Protein AF-A0A7V6VLG2-F1 (afdb_monomer_lite)

Sequence (251 aa):
PSPNGTSRPAPPDDATHPSPNATSRPTPPDDAAHPTPDGTARGGPARAPSSAITLDTDAFLRDRGEDVARLRFLLEATARRTARFACFGWHEWAMVYRQEEHRHPLPLRLGQEGTDAAVESADLRCTHYDAFRFYTPAARPRNERELTRETQPQFEQPGCLHANMDLLKAALLLGPACPGELLLDAFELARRIRTLDMAASPYDCSSLGLEPVRVESAAGRAEYVARQREFAEESAGIRRRLLAVTERVVA

Foldseek 3Di:
DDDDDDDDDDDDDDDDDDDPDDDDDDDDDDDDDDDDDDDDDDDDPDDDPDPDDDDPLVVVCVVCVVVLVVLLLLLVLQLVDDADQAQLLCLQLQLCAVNPDDPDPFAFPLHRVRSNVLLVPGQHADQAVVSLVNGDPVSQVSYPDRDDPVCSSVRRHLLDLVVLLCLLVLQVSCPPLRDPVLNVLSVVLNVVSVLLSVLAHSGDCVVVVHHHLPSSDPNSSVVSSVVSVVSSVSSSVSSVSSSVSSVVSVD

Structure (mmCIF, N/CA/C/O backbone):
data_AF-A0A7V6VLG2-F1
#
_entry.id   AF-A0A7V6VLG2-F1
#
loop_
_atom_site.group_PDB
_atom_site.id
_atom_site.type_symbol
_atom_site.label_atom_id
_atom_site.label_alt_id
_atom_site.label_comp_id
_atom_site.label_asym_id
_atom_site.label_entity_id
_atom_site.label_seq_id
_atom_site.pdbx_PDB_ins_code
_atom_site.Cartn_x
_atom_site.Cartn_y
_atom_site.Cartn_z
_atom_site.occupancy
_atom_site.B_iso_or_equiv
_atom_site.auth_seq_id
_atom_site.auth_comp_id
_atom_site.auth_asym_id
_atom_site.auth_atom_id
_atom_site.pdbx_PDB_model_num
ATOM 1 N N . PRO A 1 1 ? -5.878 52.112 33.228 1.00 36.00 1 PRO A N 1
ATOM 2 C CA . PRO A 1 1 ? -5.743 52.747 31.897 1.00 36.00 1 PRO A CA 1
ATOM 3 C C . PRO A 1 1 ? -5.218 51.732 30.870 1.00 36.00 1 PRO A C 1
ATOM 5 O O . PRO A 1 1 ? -4.073 51.304 30.966 1.00 36.00 1 PRO A O 1
ATOM 8 N N . SER A 1 2 ? -6.095 51.298 29.960 1.00 41.38 2 SER A N 1
ATOM 9 C CA . SER A 1 2 ? -5.796 50.514 28.745 1.00 41.38 2 SER A CA 1
ATOM 10 C C . SER A 1 2 ? -4.786 51.242 27.827 1.00 41.38 2 SER A C 1
ATOM 12 O O . SER A 1 2 ? -4.470 52.395 28.129 1.00 41.38 2 SER A O 1
ATOM 14 N N . PRO A 1 3 ? -4.384 50.717 26.647 1.00 47.94 3 PRO A N 1
ATOM 15 C CA . PRO A 1 3 ? -4.550 49.379 26.050 1.00 47.94 3 PRO A CA 1
ATOM 16 C C . PRO A 1 3 ? -3.208 48.825 25.496 1.00 47.94 3 PRO A C 1
ATOM 18 O O . PRO A 1 3 ? -2.196 49.511 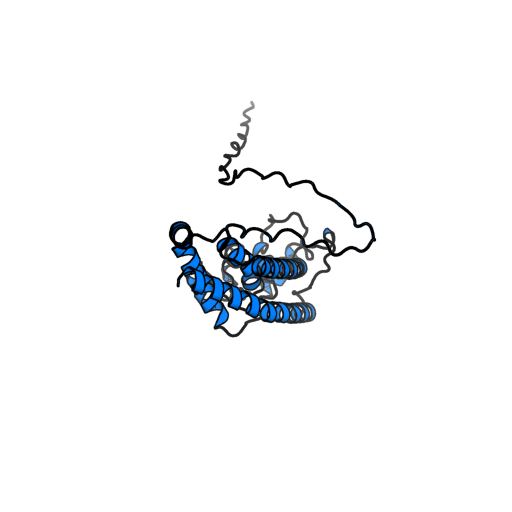25.522 1.00 47.94 3 PRO A O 1
ATOM 21 N N . ASN A 1 4 ? -3.183 47.607 24.945 1.00 36.00 4 ASN A N 1
ATOM 22 C CA . ASN A 1 4 ? -2.492 47.373 23.667 1.00 36.00 4 ASN A CA 1
ATOM 23 C C . ASN A 1 4 ? -2.838 45.998 23.096 1.00 36.00 4 ASN A C 1
ATOM 25 O O . ASN A 1 4 ? -2.433 44.959 23.613 1.00 36.00 4 ASN A O 1
ATOM 29 N N . GLY A 1 5 ? -3.600 46.032 22.004 1.00 37.41 5 GLY A N 1
ATOM 30 C CA . GLY A 1 5 ? -3.716 44.919 21.082 1.00 37.41 5 GLY A CA 1
ATOM 31 C C . GLY A 1 5 ? -2.411 44.736 20.316 1.00 37.41 5 GLY A C 1
ATOM 32 O O . GLY A 1 5 ? -1.705 45.696 20.014 1.00 37.41 5 GLY A O 1
ATOM 33 N N . THR A 1 6 ? -2.107 43.489 19.986 1.00 37.16 6 THR A N 1
ATOM 34 C CA . THR A 1 6 ? -1.116 43.159 18.967 1.00 37.16 6 THR A CA 1
ATOM 35 C C . THR A 1 6 ? -1.743 42.145 18.022 1.00 37.16 6 THR A C 1
ATOM 37 O O . THR A 1 6 ? -2.113 41.035 18.399 1.00 37.16 6 THR A O 1
ATOM 40 N N . SER A 1 7 ? -1.943 42.605 16.791 1.00 38.72 7 SER A N 1
ATOM 41 C CA . SER A 1 7 ? -2.387 41.830 15.641 1.00 38.72 7 SER A CA 1
ATOM 42 C C . SER A 1 7 ? -1.418 40.679 15.362 1.00 38.72 7 SER A C 1
ATOM 44 O O . SER A 1 7 ? -0.206 40.887 15.317 1.00 38.72 7 SER A O 1
ATOM 46 N N . ARG A 1 8 ? -1.944 39.469 15.131 1.00 39.00 8 ARG A N 1
ATOM 47 C CA . ARG A 1 8 ? -1.168 38.367 14.542 1.00 39.00 8 ARG A CA 1
ATOM 48 C C . ARG A 1 8 ? -0.889 38.683 13.065 1.00 39.00 8 ARG A C 1
ATOM 50 O O . ARG A 1 8 ? -1.826 39.075 12.369 1.00 39.00 8 ARG A O 1
ATOM 57 N N . PRO A 1 9 ? 0.346 38.501 12.574 1.00 36.09 9 PRO A N 1
ATOM 58 C CA . PRO A 1 9 ? 0.641 38.623 11.154 1.00 36.09 9 PRO A CA 1
ATOM 59 C C . PRO A 1 9 ? 0.088 37.416 10.381 1.00 36.09 9 PRO A C 1
ATOM 61 O O . PRO A 1 9 ? 0.065 36.293 10.890 1.00 36.09 9 PRO A O 1
ATOM 64 N N . ALA A 1 10 ? -0.374 37.679 9.158 1.00 41.41 10 ALA A N 1
ATOM 65 C CA . ALA A 1 10 ? -0.805 36.679 8.185 1.00 41.41 10 ALA A CA 1
ATOM 66 C C . ALA A 1 10 ? 0.365 35.762 7.761 1.00 41.41 10 ALA A C 1
ATOM 68 O O . ALA A 1 10 ? 1.517 36.206 7.786 1.00 41.41 10 ALA A O 1
ATOM 69 N N . PRO A 1 11 ? 0.100 34.497 7.379 1.00 38.53 11 PRO A N 1
ATOM 70 C CA . PRO A 1 11 ? 1.131 33.614 6.842 1.00 38.53 11 PRO A CA 1
ATOM 71 C C . PRO A 1 11 ? 1.578 34.081 5.442 1.00 38.53 11 PRO A C 1
ATOM 73 O O . PRO A 1 11 ? 0.760 34.638 4.708 1.00 38.53 11 PRO A O 1
ATOM 76 N N . PRO A 1 12 ? 2.856 33.885 5.071 1.00 35.22 12 PRO A N 1
ATOM 77 C CA . PRO A 1 12 ? 3.368 34.293 3.769 1.00 35.22 12 PRO A CA 1
ATOM 78 C C . PRO A 1 12 ? 2.887 33.374 2.639 1.00 35.22 12 PRO A C 1
ATOM 80 O O . PRO A 1 12 ? 2.647 32.183 2.843 1.00 35.22 12 PRO A O 1
ATOM 83 N N . ASP A 1 13 ? 2.783 33.990 1.464 1.00 33.41 13 ASP A N 1
ATOM 84 C CA . ASP A 1 13 ? 2.284 33.456 0.201 1.00 33.41 13 ASP A CA 1
ATOM 85 C C . ASP A 1 13 ? 3.013 32.206 -0.316 1.00 33.41 13 ASP A C 1
ATOM 87 O O . ASP A 1 13 ? 4.226 32.031 -0.169 1.00 33.41 13 ASP A O 1
ATOM 91 N N . ASP A 1 14 ? 2.212 31.382 -0.993 1.00 33.75 14 ASP A N 1
ATOM 92 C CA . ASP A 1 14 ? 2.556 30.221 -1.810 1.00 33.75 14 ASP A CA 1
ATOM 93 C C . ASP A 1 14 ? 3.746 30.491 -2.749 1.00 33.75 14 ASP A C 1
ATOM 95 O O . ASP A 1 14 ? 3.652 31.236 -3.729 1.00 33.75 14 ASP A O 1
ATOM 99 N N . ALA A 1 15 ? 4.866 29.812 -2.499 1.00 32.22 15 ALA A N 1
ATOM 100 C CA . ALA A 1 15 ? 5.957 29.702 -3.457 1.00 32.22 15 ALA A CA 1
ATOM 101 C C . ALA A 1 15 ? 5.711 28.488 -4.363 1.00 32.22 15 ALA A C 1
ATOM 103 O O . ALA A 1 15 ? 6.034 27.344 -4.045 1.00 32.22 15 ALA A O 1
ATOM 104 N N . THR A 1 16 ? 5.132 28.772 -5.524 1.00 33.62 16 THR A N 1
ATOM 105 C CA . THR A 1 16 ? 4.988 27.884 -6.678 1.00 33.62 16 THR A CA 1
ATOM 106 C C . THR A 1 16 ? 6.317 27.228 -7.076 1.00 33.62 16 THR A C 1
ATOM 108 O O . THR A 1 16 ? 7.242 27.908 -7.522 1.00 33.62 16 THR A O 1
ATOM 111 N N . HIS A 1 17 ? 6.397 25.898 -7.000 1.00 30.88 17 HIS A N 1
ATOM 112 C CA . HIS A 1 17 ? 7.422 25.125 -7.705 1.00 30.88 17 HIS A CA 1
ATOM 113 C C . HIS A 1 17 ? 7.023 24.950 -9.186 1.00 30.88 17 HIS A C 1
ATOM 115 O O . HIS A 1 17 ? 5.896 24.532 -9.464 1.00 30.88 17 HIS A O 1
ATOM 121 N N . PRO A 1 18 ? 7.909 25.244 -10.156 1.00 30.28 18 PRO A N 1
ATOM 122 C CA . PRO A 1 18 ? 7.596 25.114 -11.575 1.00 30.28 18 PRO A CA 1
ATOM 123 C C . PRO A 1 18 ? 7.557 23.639 -12.005 1.00 30.28 18 PRO A C 1
ATOM 125 O O . PRO A 1 18 ? 8.512 22.890 -11.809 1.00 30.28 18 PRO A O 1
ATOM 128 N N . SER A 1 19 ? 6.447 23.232 -12.626 1.00 30.70 19 SER A N 1
ATOM 129 C CA . SER A 1 19 ? 6.309 21.938 -13.307 1.00 30.70 19 SER A CA 1
ATOM 130 C C . SER A 1 19 ? 7.175 21.892 -14.574 1.00 30.70 19 SER A C 1
ATOM 132 O O . SER A 1 19 ? 6.986 22.741 -15.448 1.00 30.70 19 SER A O 1
ATOM 134 N N . PRO A 1 20 ? 8.057 20.893 -14.762 1.00 31.83 20 PRO A N 1
ATOM 135 C CA . PRO A 1 20 ? 8.736 20.675 -16.028 1.00 31.83 20 PRO A CA 1
ATOM 136 C C . PRO A 1 20 ? 7.892 19.718 -16.873 1.00 31.83 20 PRO A C 1
ATOM 138 O O . PRO A 1 20 ? 8.164 18.525 -16.941 1.00 31.83 20 PRO A O 1
ATOM 141 N N . ASN A 1 21 ? 6.810 20.216 -17.473 1.00 31.42 21 ASN A N 1
ATOM 142 C CA . ASN A 1 21 ? 6.147 19.490 -18.557 1.00 31.42 21 ASN A CA 1
ATOM 143 C C . ASN A 1 21 ? 5.292 20.434 -19.408 1.00 31.42 21 ASN A C 1
ATOM 145 O O . ASN A 1 21 ? 4.068 20.468 -19.318 1.00 31.42 21 ASN A O 1
ATOM 149 N N . ALA A 1 22 ? 5.962 21.222 -20.244 1.00 32.44 22 ALA A N 1
ATOM 150 C CA . ALA A 1 22 ? 5.335 21.878 -21.381 1.00 32.44 22 ALA A CA 1
ATOM 151 C C . ALA A 1 22 ? 5.880 21.217 -22.648 1.00 32.44 22 ALA A C 1
ATOM 153 O O . ALA A 1 22 ? 6.910 21.620 -23.183 1.00 32.44 22 ALA A O 1
ATOM 154 N N . THR A 1 23 ? 5.204 20.166 -23.104 1.00 33.97 23 THR A N 1
ATOM 155 C CA . THR A 1 23 ? 5.357 19.659 -24.468 1.00 33.97 23 THR A CA 1
ATOM 156 C C . THR A 1 23 ? 4.055 19.902 -25.220 1.00 33.97 23 THR A C 1
ATOM 158 O O . THR A 1 23 ? 2.950 19.670 -24.730 1.00 33.97 23 THR A O 1
ATOM 161 N N . SER A 1 24 ? 4.210 20.496 -26.394 1.00 34.22 24 SER A N 1
ATOM 162 C CA . SER A 1 24 ? 3.174 20.974 -27.299 1.00 34.22 24 SER A CA 1
ATOM 163 C C . SER A 1 24 ? 2.212 19.849 -27.698 1.00 34.22 24 SER A C 1
ATOM 165 O O . SER A 1 24 ? 2.653 18.785 -28.127 1.00 34.22 24 SER A O 1
ATOM 167 N N . ARG A 1 25 ? 0.895 20.086 -27.613 1.00 31.98 25 ARG A N 1
ATOM 168 C CA . ARG A 1 25 ? -0.123 19.177 -28.173 1.00 31.98 25 ARG A CA 1
ATOM 169 C C . ARG A 1 25 ? 0.012 19.125 -29.701 1.00 31.98 25 ARG A C 1
ATOM 171 O O . ARG A 1 25 ? -0.045 20.189 -30.319 1.00 31.98 25 ARG A O 1
ATOM 178 N N . PRO A 1 26 ? 0.079 17.942 -30.334 1.00 34.50 26 PRO A N 1
ATOM 179 C CA . PRO A 1 26 ? -0.269 17.814 -31.740 1.00 34.50 26 PRO A CA 1
ATOM 180 C C . PRO A 1 26 ? -1.795 17.881 -31.882 1.00 34.50 26 PRO A C 1
ATOM 182 O O . PRO A 1 26 ? -2.535 17.256 -31.118 1.00 34.50 26 PRO A O 1
ATOM 185 N N . THR A 1 27 ? -2.268 18.651 -32.854 1.00 35.78 27 THR A N 1
ATOM 186 C CA . THR A 1 27 ? -3.650 18.624 -33.343 1.00 35.78 27 THR A CA 1
ATOM 187 C C . THR A 1 27 ? -3.976 17.235 -33.908 1.00 35.78 27 THR A C 1
ATOM 189 O O . THR A 1 27 ? -3.134 16.664 -34.605 1.00 35.78 27 THR A O 1
ATOM 192 N N . PRO A 1 28 ? -5.165 16.664 -33.640 1.00 35.47 28 PRO A N 1
ATOM 193 C CA . PRO A 1 28 ? -5.570 15.432 -34.301 1.00 35.47 28 PRO A CA 1
ATOM 194 C C . PRO A 1 28 ? -5.910 15.732 -35.771 1.00 35.47 28 PRO A C 1
ATOM 196 O O . PRO A 1 28 ? -6.427 16.816 -36.056 1.00 35.47 28 PRO A O 1
ATOM 199 N N . PRO A 1 29 ? -5.643 14.811 -36.711 1.00 36.00 29 PRO A N 1
ATOM 200 C CA . PRO A 1 29 ? -6.250 14.897 -38.026 1.00 36.00 29 PRO A CA 1
ATOM 201 C C . PRO A 1 29 ? -7.745 14.578 -37.894 1.00 36.00 29 PRO A C 1
ATOM 203 O O . PRO A 1 29 ? -8.123 13.551 -37.326 1.00 36.00 29 PRO A O 1
ATOM 206 N N . ASP A 1 30 ? -8.579 15.486 -38.395 1.00 39.00 30 ASP A N 1
ATOM 207 C CA . ASP A 1 30 ? -9.960 15.182 -38.757 1.00 39.00 30 ASP A CA 1
ATOM 208 C C . ASP A 1 30 ? -9.933 14.122 -39.856 1.00 39.00 30 ASP A C 1
ATOM 210 O O . ASP A 1 30 ? -9.265 14.330 -40.861 1.00 39.00 30 ASP A O 1
ATOM 214 N N . ASP A 1 31 ? -10.642 13.013 -39.651 1.00 36.81 31 ASP A N 1
ATOM 215 C CA . ASP A 1 31 ? -11.283 12.243 -40.720 1.00 36.81 31 ASP A CA 1
ATOM 216 C C . ASP A 1 31 ? -12.261 11.244 -40.085 1.00 36.81 31 ASP A C 1
ATOM 218 O O . ASP A 1 31 ? -11.980 10.064 -39.864 1.00 36.81 31 ASP A O 1
ATOM 222 N N . ALA A 1 32 ? -13.452 11.746 -39.757 1.00 35.06 32 ALA A N 1
ATOM 223 C CA . ALA A 1 32 ? -14.618 10.906 -39.544 1.00 35.06 32 ALA A CA 1
ATOM 224 C C . ALA A 1 32 ? -15.241 10.578 -40.909 1.00 35.06 32 ALA A C 1
ATOM 226 O O . ALA A 1 32 ? -15.823 11.446 -41.556 1.00 35.06 32 ALA A O 1
ATOM 227 N N . ALA A 1 33 ? -15.174 9.313 -41.324 1.00 34.72 33 ALA A N 1
ATOM 228 C CA . ALA A 1 33 ? -16.008 8.791 -42.402 1.00 34.72 33 ALA A CA 1
ATOM 229 C C . ALA A 1 33 ? -16.669 7.480 -41.955 1.00 34.72 33 ALA A C 1
ATOM 231 O O . ALA A 1 33 ? -16.021 6.444 -41.807 1.00 34.72 33 ALA A O 1
ATOM 232 N N . HIS A 1 34 ? -17.981 7.545 -41.721 1.00 33.69 34 HIS A N 1
ATOM 233 C CA . HIS A 1 34 ? -18.844 6.370 -41.605 1.00 33.69 34 HIS A CA 1
ATOM 234 C C . HIS A 1 34 ? -19.044 5.703 -42.982 1.00 33.69 34 HIS A C 1
ATOM 236 O O . HIS A 1 34 ? -18.952 6.380 -44.007 1.00 33.69 34 HIS A O 1
ATOM 242 N N . PRO A 1 35 ? -19.310 4.385 -43.027 1.00 38.69 35 PRO A N 1
ATOM 243 C CA . PRO A 1 35 ? -19.198 3.598 -44.247 1.00 38.69 35 PRO A CA 1
ATOM 244 C C . PRO A 1 35 ? -20.443 3.724 -45.129 1.00 38.69 35 PRO A C 1
ATOM 246 O O . PRO A 1 35 ? -21.570 3.731 -44.633 1.00 38.69 35 PRO A O 1
ATOM 249 N N . THR A 1 36 ? -20.246 3.724 -46.446 1.00 35.41 36 THR A N 1
ATOM 250 C CA . THR A 1 36 ? -21.293 3.380 -47.414 1.00 35.41 36 THR A CA 1
ATOM 251 C C . THR A 1 36 ? -21.074 1.956 -47.930 1.00 35.41 36 THR A C 1
ATOM 253 O O . THR A 1 36 ? -19.925 1.530 -48.087 1.00 35.41 36 THR A O 1
ATOM 256 N N . PRO A 1 37 ? -22.148 1.190 -48.187 1.00 44.09 37 PRO A N 1
ATOM 257 C CA . PRO A 1 37 ? -22.033 -0.130 -48.769 1.00 44.09 37 PRO A CA 1
ATOM 258 C C . PRO A 1 37 ? -22.095 0.008 -50.290 1.00 44.09 37 PRO A C 1
ATOM 260 O O . PRO A 1 37 ? -23.159 0.280 -50.831 1.00 44.09 37 PRO A O 1
ATOM 263 N N . ASP A 1 38 ? -20.978 -0.189 -50.985 1.00 36.94 38 ASP A N 1
ATOM 264 C CA . ASP A 1 38 ? -21.044 -0.943 -52.235 1.00 36.94 38 ASP A CA 1
ATOM 265 C C . ASP A 1 38 ? -19.683 -1.503 -52.648 1.00 36.94 38 ASP A C 1
ATOM 267 O O . ASP A 1 38 ? -18.632 -0.876 -52.489 1.00 36.94 38 ASP A O 1
ATOM 271 N N . GLY A 1 39 ? -19.712 -2.737 -53.139 1.00 45.62 39 GLY A N 1
ATOM 272 C CA . GLY A 1 39 ? -18.529 -3.523 -53.440 1.00 45.62 39 GLY A CA 1
ATOM 273 C C . GLY A 1 39 ? -17.764 -2.998 -54.648 1.00 45.62 39 GLY A C 1
ATOM 274 O O . GLY A 1 39 ? -18.277 -2.988 -55.755 1.00 45.62 39 GLY A O 1
ATOM 275 N N . THR A 1 40 ? -16.486 -2.673 -54.457 1.00 38.56 40 THR A N 1
ATOM 276 C CA . THR A 1 40 ? -15.410 -2.983 -55.411 1.00 38.56 40 THR A CA 1
ATOM 277 C C . THR A 1 40 ? -14.082 -3.013 -54.656 1.00 38.56 40 THR A C 1
ATOM 279 O O . THR A 1 40 ? -13.695 -2.047 -54.001 1.00 38.56 40 THR A O 1
ATOM 282 N N . ALA A 1 41 ? -13.373 -4.143 -54.725 1.00 49.22 41 ALA A N 1
ATOM 283 C CA . ALA A 1 41 ? -12.033 -4.281 -54.168 1.00 49.22 41 ALA A CA 1
ATOM 284 C C . ALA A 1 41 ? -11.071 -3.359 -54.931 1.00 49.22 41 ALA A C 1
ATOM 286 O O . ALA A 1 41 ? -10.649 -3.661 -56.046 1.00 49.22 41 ALA A O 1
ATOM 287 N N . ARG A 1 42 ? -10.742 -2.214 -54.333 1.00 44.97 42 ARG A N 1
ATOM 288 C CA . ARG A 1 42 ? -9.722 -1.296 -54.833 1.00 44.97 42 ARG A CA 1
ATOM 289 C C . ARG A 1 42 ? -8.503 -1.460 -53.931 1.00 44.97 42 ARG A C 1
ATOM 291 O O . ARG A 1 42 ? -8.574 -1.165 -52.742 1.00 44.97 42 ARG A O 1
ATOM 298 N N . GLY A 1 43 ? -7.418 -2.008 -54.481 1.00 51.06 43 GLY A N 1
ATOM 299 C CA . GLY A 1 43 ? -6.150 -2.171 -53.771 1.00 51.06 43 GLY A CA 1
ATOM 300 C C . GLY A 1 43 ? -5.707 -0.834 -53.184 1.00 51.06 43 GLY A C 1
ATOM 301 O O . GLY A 1 43 ? -5.370 0.086 -53.927 1.00 51.06 43 GLY A O 1
ATOM 302 N N . GLY A 1 44 ? -5.779 -0.715 -51.857 1.00 44.38 44 GLY A N 1
ATOM 303 C CA . GLY A 1 44 ? -5.301 0.462 -51.143 1.00 44.38 44 GLY A CA 1
ATOM 304 C C . GLY A 1 44 ? -3.787 0.604 -51.327 1.00 44.38 44 GLY A C 1
ATOM 305 O O . GLY A 1 44 ? -3.097 -0.414 -51.442 1.00 44.38 44 GLY A O 1
ATOM 306 N N . PRO A 1 45 ? -3.253 1.836 -51.385 1.00 46.53 45 PRO A N 1
ATOM 307 C CA . PRO A 1 45 ? -1.820 2.045 -51.530 1.00 46.53 45 PRO A CA 1
ATOM 308 C C . PRO A 1 45 ? -1.084 1.331 -50.394 1.00 46.53 45 PRO A C 1
ATOM 310 O O . PRO A 1 45 ? -1.491 1.411 -49.233 1.00 46.53 45 PRO A O 1
ATOM 313 N N . ALA A 1 46 ? -0.008 0.619 -50.741 1.00 56.69 46 ALA A N 1
ATOM 314 C CA . ALA A 1 46 ? 0.887 0.014 -49.768 1.00 56.69 46 ALA A CA 1
ATOM 315 C C . ALA A 1 46 ? 1.291 1.089 -48.752 1.00 56.69 46 ALA A C 1
ATOM 317 O O . ALA A 1 46 ? 1.913 2.091 -49.107 1.00 56.69 46 ALA A O 1
ATOM 318 N N . ARG A 1 47 ? 0.866 0.903 -47.499 1.00 60.44 47 ARG A N 1
ATOM 319 C CA . ARG A 1 47 ? 1.188 1.790 -46.384 1.00 60.44 47 ARG A CA 1
ATOM 320 C C . ARG A 1 47 ? 2.709 1.911 -46.334 1.00 60.44 47 ARG A C 1
ATOM 322 O O . ARG A 1 47 ? 3.393 0.914 -46.111 1.00 60.44 47 ARG A O 1
ATOM 329 N N . ALA A 1 48 ? 3.223 3.110 -46.613 1.00 59.94 48 ALA A N 1
ATOM 330 C CA . ALA A 1 48 ? 4.647 3.398 -46.513 1.00 59.94 48 ALA A CA 1
ATOM 331 C C . ALA A 1 48 ? 5.157 2.931 -45.138 1.00 59.94 48 ALA A C 1
ATOM 333 O O . ALA A 1 48 ? 4.403 3.036 -44.160 1.00 59.94 48 ALA A O 1
ATOM 334 N N . PRO A 1 49 ? 6.390 2.401 -45.033 1.00 55.09 49 PRO A N 1
ATOM 335 C CA . PRO A 1 49 ? 6.945 2.030 -43.743 1.00 55.09 49 PRO A CA 1
ATOM 336 C C . PRO A 1 49 ? 6.968 3.289 -42.877 1.00 55.09 49 PRO A C 1
ATOM 338 O O . PRO A 1 49 ? 7.729 4.220 -43.134 1.00 55.09 49 PRO A O 1
ATOM 341 N N . SER A 1 50 ? 6.082 3.355 -41.884 1.00 63.88 50 SER A N 1
ATOM 342 C CA . SER A 1 50 ? 6.136 4.410 -40.882 1.00 63.88 50 SER A CA 1
ATOM 343 C C . SER A 1 50 ? 7.494 4.290 -40.209 1.00 63.88 50 SER A C 1
ATOM 345 O O . SER A 1 50 ? 7.813 3.211 -39.706 1.00 63.88 50 SER A O 1
ATOM 347 N N . SER A 1 51 ? 8.291 5.356 -40.209 1.00 74.50 51 SER A N 1
ATOM 348 C CA . SER A 1 51 ? 9.503 5.425 -39.397 1.00 74.50 51 SER A CA 1
ATOM 349 C C . SER A 1 51 ? 9.109 5.133 -37.951 1.00 74.50 51 SER A C 1
ATOM 351 O O . SER A 1 51 ? 8.441 5.950 -37.313 1.00 74.50 51 SER A O 1
ATOM 353 N N . ALA A 1 52 ? 9.420 3.932 -37.469 1.00 81.31 52 ALA A N 1
ATOM 354 C CA . ALA A 1 52 ? 9.060 3.531 -36.123 1.00 81.31 52 ALA A CA 1
ATOM 355 C C . ALA A 1 52 ? 9.840 4.406 -35.138 1.00 81.31 52 ALA A C 1
ATOM 357 O O . ALA A 1 52 ? 11.060 4.522 -35.237 1.00 81.31 52 ALA A O 1
ATOM 358 N N . ILE A 1 53 ? 9.128 5.038 -34.208 1.00 87.06 53 ILE A N 1
ATOM 359 C CA . ILE A 1 53 ? 9.749 5.737 -33.085 1.00 87.06 53 ILE A CA 1
ATOM 360 C C . ILE A 1 53 ? 10.130 4.669 -32.059 1.00 87.06 53 ILE A C 1
ATOM 362 O O . ILE A 1 53 ? 9.275 3.894 -31.629 1.00 87.06 53 ILE A O 1
ATOM 366 N N . THR A 1 54 ? 11.405 4.619 -31.682 1.00 90.69 54 THR A N 1
ATOM 367 C CA . THR A 1 54 ? 11.939 3.678 -30.689 1.00 90.69 54 THR A CA 1
ATOM 368 C C . THR A 1 54 ? 12.428 4.420 -29.451 1.00 90.69 54 THR A C 1
ATOM 370 O O . THR A 1 54 ? 12.819 5.583 -29.532 1.00 90.69 54 THR A O 1
ATOM 373 N N . LEU A 1 55 ? 12.427 3.743 -28.302 1.00 93.75 55 LEU A N 1
ATOM 374 C CA . LEU A 1 55 ? 13.034 4.262 -27.078 1.00 93.75 55 LEU A CA 1
ATOM 375 C C . LEU A 1 55 ? 14.559 4.359 -27.247 1.00 93.75 55 LEU A C 1
ATOM 377 O O . LEU A 1 55 ? 15.198 3.371 -27.603 1.00 93.75 55 LEU A O 1
ATOM 381 N N . ASP A 1 56 ? 15.134 5.525 -26.955 1.00 95.75 56 ASP A N 1
ATOM 382 C CA . ASP A 1 56 ? 16.576 5.672 -26.734 1.00 95.75 56 ASP A CA 1
ATOM 383 C C . ASP A 1 56 ? 16.902 5.169 -25.319 1.00 95.75 56 ASP A C 1
ATOM 385 O O . ASP A 1 56 ? 16.761 5.895 -24.328 1.00 95.75 56 ASP A O 1
ATOM 389 N N . THR A 1 57 ? 17.265 3.889 -25.222 1.00 95.75 57 THR A N 1
ATOM 390 C CA . THR A 1 57 ? 17.546 3.226 -23.942 1.00 95.75 57 THR A CA 1
ATOM 391 C C . THR A 1 57 ? 18.763 3.832 -23.238 1.00 95.75 57 THR A C 1
ATOM 393 O O . THR A 1 57 ? 18.738 3.976 -22.016 1.00 95.75 57 THR A O 1
ATOM 396 N N . ASP A 1 58 ? 19.785 4.275 -23.975 1.00 96.38 58 ASP A N 1
ATOM 397 C CA . ASP A 1 58 ? 20.981 4.881 -23.383 1.00 96.38 58 ASP A CA 1
ATOM 398 C C . ASP A 1 58 ? 20.652 6.230 -22.737 1.00 96.38 58 ASP A C 1
ATOM 400 O O . ASP A 1 58 ? 21.084 6.517 -21.617 1.00 96.38 58 ASP A O 1
ATOM 404 N N . ALA A 1 59 ? 19.873 7.075 -23.420 1.00 96.62 59 ALA A N 1
ATOM 405 C CA . ALA A 1 59 ? 19.391 8.326 -22.842 1.00 96.62 59 ALA A CA 1
ATOM 406 C C . ALA A 1 59 ? 18.478 8.082 -21.637 1.00 96.62 59 ALA A C 1
ATOM 408 O O . ALA A 1 59 ? 18.626 8.753 -20.616 1.00 96.62 59 ALA A O 1
ATOM 409 N N . PHE A 1 60 ? 17.587 7.095 -21.729 1.00 97.06 60 PHE A N 1
ATOM 410 C CA . PHE A 1 60 ? 16.699 6.716 -20.634 1.00 97.06 60 PHE A CA 1
ATOM 411 C C . PHE A 1 60 ? 17.469 6.243 -19.392 1.00 97.06 60 PHE A C 1
ATOM 413 O O . PHE A 1 60 ? 17.168 6.682 -18.284 1.00 97.06 60 PHE A O 1
ATOM 420 N N . LEU A 1 61 ? 18.485 5.388 -19.550 1.00 97.25 61 LEU A N 1
ATOM 421 C CA . LEU A 1 61 ? 19.294 4.901 -18.430 1.00 97.25 61 LEU A CA 1
ATOM 422 C C . LEU A 1 61 ? 20.207 5.980 -17.841 1.00 97.25 61 LEU A C 1
ATOM 424 O O . LEU A 1 61 ? 20.439 5.964 -16.633 1.00 97.25 61 LEU A O 1
ATOM 428 N N . ARG A 1 62 ? 20.693 6.936 -18.645 1.00 97.50 62 ARG A N 1
ATOM 429 C CA . ARG A 1 62 ? 21.409 8.109 -18.111 1.00 97.50 62 ARG A CA 1
ATOM 430 C C . ARG A 1 62 ? 20.522 8.962 -17.201 1.00 97.50 62 ARG A C 1
ATOM 432 O O . ARG A 1 62 ? 21.028 9.497 -16.223 1.00 97.50 62 ARG A O 1
ATOM 439 N N . ASP A 1 63 ? 19.231 9.076 -17.515 1.00 96.25 63 ASP A N 1
ATOM 440 C CA . ASP A 1 63 ? 18.253 9.828 -16.713 1.00 96.25 63 ASP A CA 1
ATOM 441 C C . ASP A 1 63 ? 17.758 9.029 -15.491 1.00 96.25 63 ASP A C 1
ATOM 443 O O . ASP A 1 63 ? 17.644 9.572 -14.396 1.00 96.25 63 ASP A O 1
ATOM 447 N N . ARG A 1 64 ? 17.473 7.727 -15.655 1.00 96.25 64 ARG A N 1
ATOM 448 C CA . ARG A 1 64 ? 16.686 6.931 -14.684 1.00 96.25 64 ARG A CA 1
ATOM 449 C C . ARG A 1 64 ? 17.339 5.641 -14.199 1.00 96.25 64 ARG A C 1
ATOM 451 O O . ARG A 1 64 ? 16.698 4.875 -13.481 1.00 96.25 64 ARG A O 1
ATOM 458 N N . GLY A 1 65 ? 18.579 5.352 -14.583 1.00 97.12 65 GLY A N 1
ATOM 459 C CA . GLY A 1 65 ? 19.216 4.053 -14.337 1.00 97.12 65 GLY A CA 1
ATOM 460 C C . GLY A 1 65 ? 19.230 3.635 -12.863 1.00 97.12 65 GLY A C 1
ATOM 461 O O . GLY A 1 65 ? 18.898 2.493 -12.542 1.00 97.12 65 GLY A O 1
ATOM 462 N N . GLU A 1 66 ? 19.529 4.564 -11.950 1.00 96.94 66 GLU A N 1
ATOM 463 C CA . GLU A 1 66 ? 19.512 4.291 -10.505 1.00 96.94 66 GLU A CA 1
ATOM 464 C C . GLU A 1 66 ? 18.105 3.963 -9.986 1.00 96.94 66 GLU 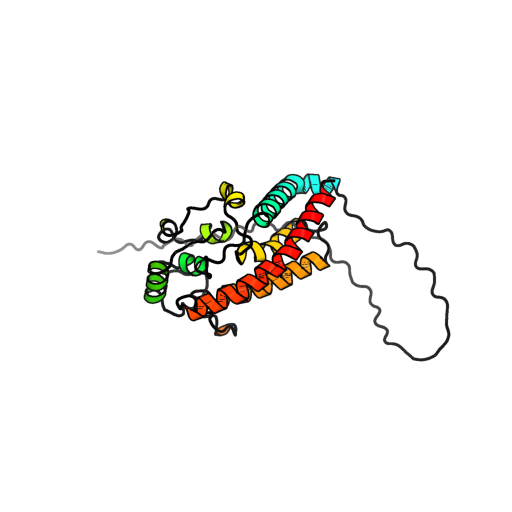A C 1
ATOM 466 O O . GLU A 1 66 ? 17.926 3.043 -9.185 1.00 96.94 66 GLU A O 1
ATOM 471 N N . ASP A 1 67 ? 17.085 4.676 -10.466 1.00 97.00 67 ASP A N 1
ATOM 472 C CA . ASP A 1 67 ? 15.686 4.430 -10.113 1.00 97.00 67 ASP A CA 1
ATOM 473 C C . ASP A 1 67 ? 15.208 3.068 -10.613 1.00 97.00 67 ASP A C 1
ATOM 475 O O . ASP A 1 67 ? 14.566 2.325 -9.867 1.00 97.00 67 ASP A O 1
ATOM 479 N N . VAL A 1 68 ? 15.571 2.707 -11.845 1.00 98.19 68 VAL A N 1
ATOM 480 C CA . VAL A 1 68 ? 15.273 1.3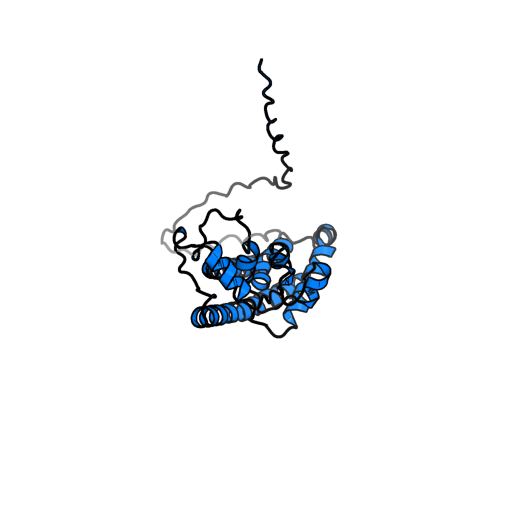95 -12.431 1.00 98.19 68 VAL A CA 1
ATOM 481 C C . VAL A 1 68 ? 15.943 0.281 -11.629 1.00 98.19 68 VAL A C 1
ATOM 483 O O . VAL A 1 68 ? 15.292 -0.718 -11.317 1.00 98.19 68 VAL A O 1
ATOM 486 N N . ALA A 1 69 ? 17.209 0.453 -11.236 1.00 97.38 69 ALA A N 1
ATOM 487 C CA . ALA A 1 69 ? 17.931 -0.526 -10.427 1.00 97.38 69 ALA A CA 1
ATOM 488 C C . ALA A 1 69 ? 17.286 -0.716 -9.042 1.00 97.38 69 ALA A C 1
ATOM 490 O O . ALA A 1 69 ? 17.063 -1.852 -8.608 1.00 97.38 69 ALA A O 1
ATOM 491 N N . ARG A 1 70 ? 16.919 0.384 -8.367 1.00 96.88 70 ARG A N 1
ATOM 492 C CA . ARG A 1 70 ? 16.211 0.341 -7.076 1.00 96.88 70 ARG A CA 1
ATOM 493 C C . ARG A 1 70 ? 14.840 -0.317 -7.199 1.00 96.88 70 ARG A C 1
ATOM 495 O O . ARG A 1 70 ? 14.492 -1.158 -6.368 1.00 96.88 70 ARG A O 1
ATOM 502 N N . LEU A 1 71 ? 14.082 0.030 -8.240 1.00 97.88 71 LEU A N 1
ATOM 503 C CA . LEU A 1 71 ? 12.777 -0.561 -8.512 1.00 97.88 71 LEU A CA 1
ATOM 504 C C . LEU A 1 71 ? 12.899 -2.068 -8.749 1.00 97.88 71 LEU A C 1
ATOM 506 O O . LEU A 1 71 ? 12.189 -2.838 -8.107 1.00 97.88 71 LEU A O 1
ATOM 510 N N . ARG A 1 72 ? 13.819 -2.495 -9.622 1.00 98.12 72 ARG A N 1
ATOM 511 C CA . ARG A 1 72 ? 14.077 -3.913 -9.896 1.00 98.12 72 ARG A CA 1
ATOM 512 C C . ARG A 1 72 ? 14.366 -4.676 -8.607 1.00 98.12 72 ARG A C 1
ATOM 514 O O . ARG A 1 72 ? 13.701 -5.671 -8.329 1.00 98.12 72 ARG A O 1
ATOM 521 N N . PHE A 1 73 ? 15.298 -4.179 -7.793 1.00 97.88 73 PHE A N 1
ATOM 522 C CA . PHE A 1 73 ? 15.655 -4.812 -6.525 1.00 97.88 73 PHE A CA 1
ATOM 523 C C . PHE A 1 73 ? 14.447 -4.970 -5.591 1.00 97.88 73 PHE A C 1
ATOM 525 O O . PHE A 1 73 ? 14.231 -6.050 -5.037 1.00 97.88 73 PHE A O 1
ATOM 532 N N . LEU A 1 74 ? 13.623 -3.926 -5.450 1.00 98.19 74 LEU A N 1
ATOM 533 C CA . LEU A 1 74 ? 12.424 -3.974 -4.616 1.00 98.19 74 LEU A CA 1
ATOM 534 C C . LEU A 1 74 ? 11.390 -4.975 -5.152 1.00 98.19 74 LEU A C 1
ATOM 536 O O . LEU A 1 74 ? 10.885 -5.801 -4.390 1.00 98.19 74 LEU A O 1
ATOM 540 N N . LEU A 1 75 ? 11.097 -4.946 -6.457 1.00 98.38 75 LEU A N 1
ATOM 541 C CA . LEU A 1 75 ? 10.138 -5.862 -7.078 1.00 98.38 75 LEU A CA 1
ATOM 542 C C . LEU A 1 75 ? 10.585 -7.324 -6.923 1.00 98.38 75 LEU A C 1
ATOM 544 O O . LEU A 1 75 ? 9.765 -8.176 -6.571 1.00 98.38 75 LEU A O 1
ATOM 548 N N . GLU A 1 76 ? 11.873 -7.617 -7.128 1.00 98.06 76 GLU A N 1
ATOM 549 C CA . GLU A 1 76 ? 12.436 -8.956 -6.936 1.00 98.06 76 GLU A CA 1
ATOM 550 C C . GLU A 1 76 ? 12.349 -9.398 -5.472 1.00 98.06 76 GLU A C 1
ATOM 552 O O . GLU A 1 76 ? 11.888 -10.506 -5.186 1.00 98.06 76 GLU A O 1
ATOM 557 N N . ALA A 1 77 ? 12.767 -8.542 -4.535 1.00 98.12 77 ALA A N 1
ATOM 558 C CA . ALA A 1 77 ? 12.747 -8.857 -3.111 1.00 98.12 77 ALA A CA 1
ATOM 559 C C . ALA A 1 77 ? 11.322 -9.163 -2.630 1.00 98.12 77 ALA A C 1
ATOM 561 O O . ALA A 1 77 ? 11.097 -10.170 -1.956 1.00 98.12 77 ALA A O 1
ATOM 562 N N . THR A 1 78 ? 10.343 -8.350 -3.031 1.00 98.25 78 THR A N 1
ATOM 563 C CA . THR A 1 78 ? 8.942 -8.559 -2.658 1.00 98.25 78 THR A CA 1
ATOM 564 C C . THR A 1 78 ? 8.350 -9.797 -3.344 1.00 98.25 78 THR A C 1
ATOM 566 O O . THR A 1 78 ? 7.542 -10.495 -2.735 1.00 98.25 78 THR A O 1
ATOM 569 N N . ALA A 1 79 ? 8.742 -10.119 -4.584 1.00 97.31 79 ALA A N 1
ATOM 570 C CA . ALA A 1 79 ? 8.248 -11.299 -5.308 1.00 97.31 79 ALA A CA 1
ATOM 571 C C . ALA A 1 79 ? 8.731 -12.644 -4.732 1.00 97.31 79 ALA A C 1
ATOM 573 O O . ALA A 1 79 ? 8.030 -13.642 -4.865 1.00 97.31 79 ALA A O 1
ATOM 574 N N . ARG A 1 80 ? 9.905 -12.691 -4.087 1.00 96.69 80 ARG A N 1
ATOM 575 C CA . ARG A 1 80 ? 10.483 -13.937 -3.536 1.00 96.69 80 ARG A CA 1
ATOM 576 C C . ARG A 1 80 ? 9.868 -14.376 -2.201 1.00 96.69 80 ARG A C 1
ATOM 578 O O . ARG A 1 80 ? 10.175 -15.461 -1.714 1.00 96.69 80 ARG A O 1
ATOM 585 N N . ARG A 1 81 ? 9.037 -13.542 -1.572 1.00 96.44 81 ARG A N 1
ATOM 586 C CA . ARG A 1 81 ? 8.459 -13.816 -0.248 1.00 96.44 81 ARG A CA 1
ATOM 587 C C . ARG A 1 81 ? 7.154 -14.594 -0.341 1.00 96.44 81 ARG A C 1
ATOM 589 O O . ARG A 1 81 ? 6.363 -14.412 -1.258 1.00 96.44 81 ARG A O 1
ATOM 596 N N . THR A 1 82 ? 6.875 -15.391 0.688 1.00 95.88 82 THR A N 1
ATOM 597 C CA . THR A 1 82 ? 5.516 -15.891 0.930 1.00 95.88 82 THR A CA 1
ATOM 598 C C . THR A 1 82 ? 4.625 -14.734 1.379 1.00 95.88 82 THR A C 1
ATOM 600 O O . THR A 1 82 ? 5.003 -13.969 2.266 1.00 95.88 82 THR A O 1
ATOM 603 N N . ALA A 1 83 ? 3.443 -14.595 0.780 1.00 96.88 83 ALA A N 1
ATOM 604 C CA . ALA A 1 83 ? 2.529 -13.506 1.102 1.00 96.88 83 ALA A CA 1
ATOM 605 C C . ALA A 1 83 ? 2.027 -13.566 2.556 1.00 96.88 83 ALA A C 1
ATOM 607 O O . ALA A 1 83 ? 1.593 -14.610 3.042 1.00 96.88 83 ALA A O 1
ATOM 608 N N . ARG A 1 84 ? 2.045 -12.410 3.234 1.00 96.56 84 ARG A N 1
ATOM 609 C CA . ARG A 1 84 ? 1.446 -12.201 4.562 1.00 96.56 84 ARG A CA 1
ATOM 610 C C . ARG A 1 84 ? 0.208 -11.307 4.448 1.00 96.56 84 ARG A C 1
ATOM 612 O O . ARG A 1 84 ? 0.271 -10.241 3.840 1.00 96.56 84 ARG A O 1
ATOM 619 N N . PHE A 1 85 ? -0.880 -11.716 5.099 1.00 97.25 85 PHE A N 1
ATOM 620 C CA . PHE A 1 85 ? -2.197 -11.061 5.066 1.00 97.25 85 PHE A CA 1
ATOM 621 C C . PHE A 1 85 ? -2.631 -10.652 6.482 1.00 97.25 85 PHE A C 1
ATOM 623 O O . PHE A 1 85 ? -3.566 -11.215 7.040 1.00 97.25 85 PHE A O 1
ATOM 630 N N . ALA A 1 86 ? -1.874 -9.745 7.109 1.00 95.19 86 ALA A N 1
ATOM 631 C CA . ALA A 1 86 ? -2.026 -9.430 8.538 1.00 95.19 86 ALA A CA 1
ATOM 632 C C . ALA A 1 86 ? -2.189 -7.933 8.858 1.00 95.19 86 ALA A C 1
ATOM 634 O O . ALA A 1 86 ? -2.320 -7.579 10.022 1.00 95.19 86 ALA A O 1
ATOM 635 N N . CYS A 1 87 ? -2.161 -7.049 7.851 1.00 96.50 87 CYS A N 1
ATOM 636 C CA . CYS A 1 87 ? -2.348 -5.610 8.072 1.00 96.50 87 CYS A CA 1
ATOM 637 C C . CYS A 1 87 ? -3.829 -5.239 8.237 1.00 96.50 87 CYS A C 1
ATOM 639 O O . CYS A 1 87 ? -4.136 -4.323 8.981 1.00 96.50 87 CYS A O 1
ATOM 641 N N . PHE A 1 88 ? -4.741 -5.929 7.538 1.00 97.06 88 PHE A N 1
ATOM 642 C CA . PHE A 1 88 ? -6.192 -5.669 7.564 1.00 97.06 88 PHE A CA 1
ATOM 643 C C . PHE A 1 88 ? -6.613 -4.208 7.310 1.00 97.06 88 PHE A C 1
ATOM 645 O O . PHE A 1 88 ? -7.671 -3.799 7.758 1.00 97.06 88 PHE A O 1
ATOM 652 N N . GLY A 1 89 ? -5.793 -3.394 6.641 1.00 96.38 89 GLY A N 1
ATOM 653 C CA . GLY A 1 89 ? -6.106 -1.974 6.439 1.00 96.38 89 GLY A CA 1
ATOM 654 C C . GLY A 1 89 ? -5.836 -1.086 7.659 1.00 96.38 89 GLY A C 1
ATOM 655 O O . GLY A 1 89 ? -6.036 0.122 7.579 1.00 96.38 89 GLY A O 1
ATOM 656 N N . TRP A 1 90 ? -5.316 -1.641 8.764 1.00 98.12 90 TRP A N 1
ATOM 657 C CA . TRP A 1 90 ? -5.044 -0.899 10.003 1.00 98.12 90 TRP A CA 1
ATOM 658 C C . TRP A 1 90 ? -4.066 0.267 9.834 1.00 98.12 90 TRP A C 1
ATOM 660 O O . TRP A 1 90 ? -3.974 1.112 10.722 1.00 98.12 90 TRP A O 1
ATOM 670 N N . HIS A 1 91 ? -3.344 0.347 8.712 1.00 97.56 91 HIS A N 1
ATOM 671 C CA . HIS A 1 91 ? -2.458 1.472 8.442 1.00 97.56 91 HIS A CA 1
ATOM 672 C C . HIS A 1 91 ? -3.194 2.812 8.439 1.00 97.56 91 HIS A C 1
ATOM 674 O O . HIS A 1 91 ? -2.650 3.755 8.992 1.00 97.56 91 HIS A O 1
ATOM 680 N N . GLU A 1 92 ? -4.419 2.901 7.917 1.00 97.38 92 GLU A N 1
ATOM 681 C CA . GLU A 1 92 ? -5.153 4.176 7.866 1.00 97.38 92 GLU A CA 1
ATOM 682 C C . GLU A 1 92 ? -5.703 4.559 9.247 1.00 97.38 92 GLU A C 1
ATOM 684 O O . GLU A 1 92 ? -5.671 5.716 9.652 1.00 97.38 92 GLU A O 1
ATOM 689 N N . TRP A 1 93 ? -6.102 3.560 10.035 1.00 98.50 93 TRP A N 1
ATOM 690 C CA . TRP A 1 93 ? -6.503 3.728 11.433 1.00 98.50 93 TRP A CA 1
ATOM 691 C C . TRP A 1 93 ? -5.346 4.252 12.290 1.00 98.50 93 TRP A C 1
ATOM 693 O O . TRP A 1 93 ? -5.508 5.161 13.098 1.00 98.50 93 TRP A O 1
ATOM 703 N N . ALA A 1 94 ? -4.141 3.732 12.058 1.00 98.38 94 ALA A N 1
ATOM 704 C CA . ALA A 1 94 ? -2.925 4.190 12.713 1.00 98.38 94 ALA A CA 1
ATOM 705 C C . ALA A 1 94 ? -2.492 5.612 12.298 1.00 98.38 94 ALA A C 1
ATOM 707 O O . ALA A 1 94 ? -1.716 6.235 13.024 1.00 98.38 94 ALA A O 1
ATOM 708 N N . MET A 1 95 ? -2.971 6.144 11.166 1.00 97.75 95 MET A N 1
ATOM 709 C CA . MET A 1 95 ? -2.721 7.535 10.750 1.00 97.75 95 MET A CA 1
ATOM 710 C C . MET A 1 95 ? -3.628 8.552 11.455 1.00 97.75 95 MET A C 1
ATOM 712 O O . MET A 1 95 ? -3.300 9.736 11.456 1.00 97.75 95 MET A O 1
ATOM 716 N N . VAL A 1 96 ? -4.730 8.109 12.072 1.00 97.94 96 VAL A N 1
ATOM 717 C CA . VAL A 1 96 ? -5.679 8.968 12.815 1.00 97.94 96 VAL A CA 1
ATOM 718 C C . VAL A 1 96 ? -5.717 8.678 14.320 1.00 97.94 96 VAL A C 1
ATOM 720 O O . VAL A 1 96 ? -6.446 9.324 15.070 1.00 97.94 96 VAL A O 1
ATOM 723 N N . TYR A 1 97 ? -4.923 7.708 14.775 1.00 98.38 97 TYR A N 1
ATOM 724 C CA . TYR A 1 97 ? -4.876 7.284 16.169 1.00 98.38 97 TYR A CA 1
ATOM 725 C C . TYR A 1 97 ? -4.400 8.403 17.104 1.00 98.38 97 TYR A C 1
ATOM 727 O O . TYR A 1 97 ? -3.251 8.853 16.998 1.00 98.38 97 TYR A O 1
ATOM 735 N N . ARG A 1 98 ? -5.261 8.794 18.052 1.00 97.19 98 ARG A N 1
ATOM 736 C CA . ARG A 1 98 ? -5.080 9.910 18.996 1.00 97.19 98 ARG A CA 1
ATOM 737 C C . ARG A 1 98 ? -4.711 11.222 18.304 1.00 97.19 98 ARG A C 1
ATOM 739 O O . ARG A 1 98 ? -3.817 11.940 18.755 1.00 97.19 98 ARG A O 1
ATOM 746 N N . GLN A 1 99 ? -5.365 11.508 17.183 1.00 94.50 99 GLN A N 1
ATOM 747 C CA . GLN A 1 99 ? -5.134 12.711 16.397 1.00 94.50 99 GLN A CA 1
ATOM 748 C C . GLN A 1 99 ? -6.464 13.386 16.073 1.00 94.50 99 GLN A C 1
ATOM 750 O O . GLN A 1 99 ? -7.302 12.800 15.401 1.00 94.50 99 GLN A O 1
ATOM 755 N N . GLU A 1 100 ? -6.643 14.619 16.545 1.00 86.06 100 GLU A N 1
ATOM 756 C CA . GLU A 1 100 ? -7.895 15.371 16.376 1.00 86.06 100 GLU A CA 1
ATOM 757 C C . GLU A 1 100 ? -8.051 15.944 14.960 1.00 86.06 100 GLU A C 1
ATOM 759 O O . GLU A 1 100 ? -9.151 15.970 14.417 1.00 86.06 100 GLU A O 1
ATOM 764 N N . GLU A 1 101 ? -6.949 16.374 14.339 1.00 89.94 101 GLU A N 1
ATOM 765 C CA . GLU A 1 101 ? -6.953 16.899 12.972 1.00 89.94 101 GLU A CA 1
ATOM 766 C C . GLU A 1 101 ? -6.674 15.789 11.955 1.00 89.94 101 GLU A C 1
ATOM 768 O O . GLU A 1 101 ? -5.646 15.105 11.995 1.00 89.94 101 GLU A O 1
ATOM 773 N N . HIS A 1 102 ? -7.588 15.604 11.005 1.00 91.88 102 HIS A N 1
ATOM 774 C CA . HIS A 1 102 ? -7.513 14.533 10.015 1.00 91.88 102 HIS A CA 1
ATOM 775 C C . HIS A 1 102 ? -7.123 15.062 8.638 1.00 91.88 102 HIS A C 1
ATOM 777 O O . HIS A 1 102 ? -7.486 16.165 8.239 1.00 91.88 102 HIS A O 1
ATOM 783 N N . ARG A 1 103 ? -6.400 14.239 7.870 1.00 87.38 103 ARG A N 1
ATOM 784 C CA . ARG A 1 103 ? -5.957 14.589 6.510 1.00 87.38 103 ARG A CA 1
ATOM 785 C C . ARG A 1 103 ? -7.115 14.624 5.505 1.00 87.38 103 ARG A C 1
ATOM 787 O O . ARG A 1 103 ? -7.013 15.276 4.468 1.00 87.38 103 ARG A O 1
ATOM 794 N N . HIS A 1 104 ? -8.193 13.904 5.801 1.00 90.62 104 HIS A N 1
ATOM 795 C CA . HIS A 1 104 ? -9.380 13.809 4.964 1.00 90.62 104 HIS A CA 1
ATOM 796 C C . HIS A 1 104 ? -10.575 14.476 5.653 1.00 90.62 104 HIS A C 1
ATOM 798 O O . HIS A 1 104 ? -10.724 14.329 6.863 1.00 90.62 104 HIS A O 1
ATOM 804 N N . PRO A 1 105 ? -11.449 15.164 4.896 1.00 93.19 105 PRO A N 1
ATOM 805 C CA . PRO A 1 105 ? -12.625 15.836 5.451 1.00 93.19 105 PRO A CA 1
ATOM 806 C C . PRO A 1 105 ? -13.778 14.874 5.790 1.00 93.19 105 PRO A C 1
ATOM 808 O O . PRO A 1 105 ? -14.817 15.314 6.274 1.00 93.19 105 PRO A O 1
ATOM 811 N N . LEU A 1 106 ? -13.636 13.579 5.485 1.00 96.06 106 LEU A N 1
ATOM 812 C CA . LEU A 1 106 ? -14.642 12.566 5.802 1.00 96.06 106 LEU A CA 1
ATOM 813 C C . LEU A 1 106 ? -14.678 12.314 7.318 1.00 96.06 106 LEU A C 1
ATOM 815 O O . LEU A 1 106 ? -13.620 12.291 7.948 1.00 96.06 106 LEU A O 1
ATOM 819 N N . PRO A 1 107 ? -15.860 12.088 7.917 1.00 96.75 107 PRO A N 1
ATOM 820 C CA . PRO A 1 107 ? -15.951 11.773 9.336 1.00 96.75 107 PRO A CA 1
ATOM 821 C C . PRO A 1 107 ? -15.441 10.354 9.619 1.00 96.75 107 PRO A C 1
ATOM 823 O O . PRO A 1 107 ? -15.470 9.482 8.750 1.00 96.75 107 PRO A O 1
ATOM 826 N N . LEU A 1 108 ? -15.008 10.095 10.854 1.00 97.88 108 LEU A N 1
ATOM 827 C CA . LEU A 1 108 ? -14.688 8.740 11.312 1.00 97.88 108 LEU A CA 1
ATOM 828 C C . LEU A 1 108 ? -15.978 7.966 11.620 1.00 97.88 108 LEU A C 1
ATOM 830 O O . LEU A 1 108 ? -16.822 8.453 12.372 1.00 97.88 108 LEU A O 1
ATOM 834 N N . ARG A 1 109 ? -16.107 6.731 11.122 1.00 97.50 109 ARG A N 1
ATOM 835 C CA . ARG A 1 109 ? -17.310 5.886 11.302 1.00 97.50 109 ARG A CA 1
ATOM 836 C C . ARG A 1 109 ? -17.623 5.573 12.762 1.00 97.50 109 ARG A C 1
ATOM 838 O O . ARG A 1 109 ? -18.784 5.390 13.109 1.00 97.50 109 ARG A O 1
ATOM 845 N N . LEU A 1 110 ? -16.585 5.452 13.590 1.00 97.94 110 LEU A N 1
ATOM 846 C CA . LEU A 1 110 ? -16.693 5.108 15.013 1.00 97.94 110 LEU A CA 1
ATOM 847 C C . LEU A 1 110 ? -16.445 6.316 15.933 1.00 97.94 110 LEU A C 1
ATOM 849 O O . LEU A 1 110 ? -16.314 6.148 17.145 1.00 97.94 110 LEU A O 1
ATOM 853 N N . GLY A 1 111 ? -16.331 7.525 15.370 1.00 97.62 111 GLY A N 1
ATOM 854 C CA . GLY A 1 111 ? -15.792 8.681 16.086 1.00 97.62 111 GLY A CA 1
ATOM 855 C C . GLY A 1 111 ? -14.328 8.488 16.504 1.00 97.62 111 GLY A C 1
ATOM 856 O O . GLY A 1 111 ? -13.710 7.460 16.213 1.00 97.62 111 GLY A O 1
ATOM 857 N N . GLN A 1 112 ? -13.756 9.484 17.186 1.00 97.56 112 GLN A N 1
ATOM 858 C CA . GLN A 1 112 ? -12.357 9.427 17.627 1.00 97.56 112 GLN A CA 1
ATOM 859 C C . GLN A 1 112 ? -12.140 8.329 18.678 1.00 97.56 112 GLN A C 1
ATOM 861 O O . GLN A 1 112 ? -11.290 7.465 18.491 1.00 97.56 112 GLN A O 1
ATOM 866 N N . GLU A 1 113 ? -12.954 8.307 19.737 1.00 98.06 113 GLU A N 1
ATOM 867 C CA . GLU A 1 113 ? -12.812 7.347 20.843 1.00 98.06 113 GLU A CA 1
ATOM 868 C C . GLU A 1 113 ? -12.930 5.889 20.375 1.00 98.06 113 GLU A C 1
ATOM 870 O O . GLU A 1 113 ? -12.117 5.045 20.750 1.00 98.06 113 GLU A O 1
ATOM 875 N N . GLY A 1 114 ? -13.905 5.586 19.511 1.00 98.31 114 GLY A N 1
ATOM 876 C CA . GLY A 1 114 ? -14.080 4.238 18.971 1.00 98.31 114 GLY A CA 1
ATOM 877 C C . GLY A 1 114 ? -12.952 3.822 18.024 1.00 98.31 114 GLY A C 1
ATOM 878 O O . GLY A 1 114 ? -12.535 2.664 18.031 1.00 98.31 114 GLY A O 1
ATOM 879 N N . THR A 1 115 ? -12.420 4.763 17.240 1.00 98.38 115 THR A N 1
ATOM 880 C CA . THR A 1 115 ? -11.259 4.528 16.366 1.00 98.38 115 THR A CA 1
ATOM 881 C C . THR A 1 115 ? -10.004 4.243 17.188 1.00 98.38 115 THR A C 1
ATOM 883 O O . THR A 1 115 ? -9.276 3.296 16.888 1.00 98.38 115 THR A O 1
ATOM 886 N N . ASP A 1 116 ? -9.786 5.001 18.263 1.00 98.56 116 ASP A N 1
ATOM 887 C CA . ASP A 1 116 ? -8.645 4.810 19.154 1.00 98.56 116 ASP A CA 1
ATOM 888 C C . ASP A 1 116 ? -8.715 3.466 19.883 1.00 98.56 116 ASP A C 1
ATOM 890 O O . ASP A 1 116 ? -7.737 2.715 19.872 1.00 98.56 116 ASP A O 1
ATOM 894 N N . ALA A 1 117 ? -9.886 3.104 20.416 1.00 98.50 117 ALA A N 1
ATOM 895 C CA . ALA A 1 117 ? -10.107 1.802 21.043 1.00 98.50 117 ALA A CA 1
ATOM 896 C C . ALA A 1 117 ? -9.879 0.635 20.062 1.00 98.50 117 ALA A C 1
ATOM 898 O O . ALA A 1 117 ? -9.289 -0.387 20.427 1.00 98.50 117 ALA A O 1
ATOM 899 N N . ALA A 1 118 ? -10.295 0.783 18.798 1.00 98.31 118 ALA A N 1
ATOM 900 C CA . ALA A 1 118 ? -10.056 -0.224 17.767 1.00 98.31 118 ALA A CA 1
ATOM 901 C C . ALA A 1 118 ? -8.551 -0.422 17.511 1.00 98.31 118 ALA A C 1
ATOM 903 O O . ALA A 1 118 ? -8.084 -1.563 17.518 1.00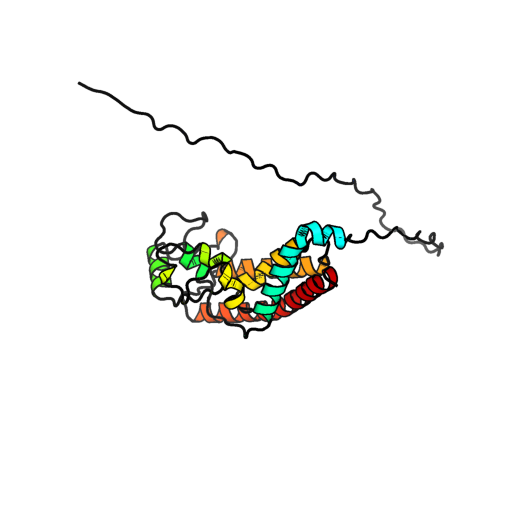 98.31 118 ALA A O 1
ATOM 904 N N . VAL A 1 119 ? -7.783 0.666 17.371 1.00 98.38 119 VAL A N 1
ATOM 905 C CA . VAL A 1 119 ? -6.318 0.612 17.200 1.00 98.38 119 VAL A CA 1
ATOM 906 C C . VAL A 1 119 ? -5.628 0.008 18.423 1.00 98.38 119 VAL A C 1
ATOM 908 O O . VAL A 1 119 ? -4.697 -0.778 18.268 1.00 98.38 119 VAL A O 1
ATOM 911 N N . GLU A 1 120 ? -6.079 0.329 19.636 1.00 98.19 120 GLU A N 1
ATOM 912 C CA . GLU A 1 120 ? -5.535 -0.233 20.878 1.00 98.19 120 GLU A CA 1
ATOM 913 C C . GLU A 1 120 ? -5.766 -1.744 21.004 1.00 98.19 120 GLU A C 1
ATOM 915 O O . GLU A 1 120 ? -4.935 -2.442 21.583 1.00 98.19 120 GLU A O 1
ATOM 920 N N . SER A 1 121 ? -6.862 -2.253 20.435 1.00 96.81 121 SER A N 1
ATOM 921 C CA . SER A 1 121 ? -7.181 -3.687 20.400 1.00 96.81 121 SER A CA 1
ATOM 922 C C . SER A 1 121 ? -6.514 -4.455 19.249 1.00 96.81 121 SER A C 1
ATOM 924 O O . SER A 1 121 ? -6.566 -5.688 19.216 1.00 96.81 121 SER A O 1
ATOM 926 N N . ALA A 1 122 ? -5.924 -3.746 18.282 1.00 95.88 122 ALA A N 1
ATOM 927 C CA . ALA A 1 122 ? -5.390 -4.325 17.059 1.00 95.88 122 ALA A CA 1
ATOM 928 C C . ALA A 1 122 ? -3.885 -4.615 17.153 1.00 95.88 122 ALA A C 1
ATOM 930 O O . ALA A 1 122 ? -3.089 -3.801 17.617 1.00 95.88 122 ALA A O 1
ATOM 931 N N . ASP A 1 123 ? -3.471 -5.743 16.576 1.00 95.75 123 ASP A N 1
ATOM 932 C CA . ASP A 1 123 ? -2.061 -6.011 16.302 1.00 95.75 123 ASP A CA 1
ATOM 933 C C . ASP A 1 123 ? -1.634 -5.274 15.023 1.00 95.75 123 ASP A C 1
ATOM 935 O O . ASP A 1 123 ? -1.836 -5.772 13.908 1.00 95.75 123 ASP A O 1
ATOM 939 N N . LEU A 1 124 ? -1.016 -4.100 15.154 1.00 98.12 124 LEU A N 1
ATOM 940 C CA . LEU A 1 124 ? -0.492 -3.371 13.998 1.00 98.12 124 LEU A CA 1
ATOM 941 C C . LEU A 1 124 ? 0.702 -4.128 13.395 1.00 98.12 124 LEU A C 1
ATOM 943 O O . LEU A 1 124 ? 1.754 -4.271 14.012 1.00 98.12 124 LEU A O 1
ATOM 947 N N . ARG A 1 125 ? 0.545 -4.641 12.170 1.00 97.50 125 ARG A N 1
ATOM 948 C CA . ARG A 1 125 ? 1.564 -5.444 11.461 1.00 97.50 125 ARG A CA 1
ATOM 949 C C . ARG A 1 125 ? 1.806 -4.937 10.040 1.00 97.50 125 ARG A C 1
ATOM 951 O O . ARG A 1 125 ? 1.956 -5.722 9.098 1.00 97.50 125 ARG A O 1
ATOM 958 N N . CYS A 1 126 ? 1.797 -3.619 9.859 1.00 97.69 126 CYS A N 1
ATOM 959 C CA . CYS A 1 126 ? 2.109 -3.018 8.571 1.00 97.69 126 CYS A CA 1
ATOM 960 C C . CYS A 1 126 ? 3.562 -3.319 8.192 1.00 97.69 126 CYS A C 1
ATOM 962 O O . CYS A 1 126 ? 4.465 -3.309 9.029 1.00 97.69 126 CYS A O 1
ATOM 964 N N . THR A 1 127 ? 3.769 -3.609 6.912 1.00 97.31 127 THR A N 1
ATOM 965 C CA . THR A 1 127 ? 5.073 -3.951 6.322 1.00 97.31 127 THR A CA 1
ATOM 966 C C . THR A 1 127 ? 5.472 -3.007 5.194 1.00 97.31 127 THR A C 1
ATOM 968 O O . THR A 1 127 ? 6.545 -3.151 4.616 1.00 97.31 127 THR A O 1
ATOM 971 N N . HIS A 1 128 ? 4.614 -2.039 4.874 1.00 98.00 128 HIS A N 1
ATOM 972 C CA . HIS A 1 128 ? 4.811 -1.117 3.773 1.00 98.00 128 HIS A CA 1
ATOM 973 C C . HIS A 1 128 ? 5.191 0.260 4.313 1.00 98.00 128 HIS A C 1
ATOM 975 O O . HIS A 1 128 ? 4.390 0.946 4.953 1.00 98.00 128 HIS A O 1
ATOM 981 N N . TYR A 1 129 ? 6.440 0.650 4.065 1.00 98.00 129 TYR A N 1
ATOM 982 C CA . TYR A 1 129 ? 7.026 1.861 4.634 1.00 98.00 129 TYR A CA 1
ATOM 983 C C . TYR A 1 129 ? 6.277 3.138 4.228 1.00 98.00 129 TYR A C 1
ATOM 985 O O . TYR A 1 129 ? 6.090 4.025 5.060 1.00 98.00 129 TYR A O 1
ATOM 993 N N . ASP A 1 130 ? 5.804 3.226 2.981 1.00 97.25 130 ASP A N 1
ATOM 994 C CA . ASP A 1 130 ? 5.129 4.431 2.489 1.00 97.25 130 ASP A CA 1
ATOM 995 C C . ASP A 1 130 ? 3.767 4.683 3.149 1.00 97.25 130 ASP A C 1
ATOM 997 O O . ASP A 1 130 ? 3.350 5.835 3.220 1.00 97.25 130 ASP A O 1
ATOM 1001 N N . ALA A 1 131 ? 3.139 3.656 3.730 1.00 97.25 131 ALA A N 1
ATOM 1002 C CA . ALA A 1 131 ? 2.009 3.830 4.641 1.00 97.25 131 ALA A CA 1
ATOM 1003 C C . ALA A 1 131 ? 2.492 4.119 6.074 1.00 97.25 131 ALA A C 1
ATOM 1005 O O . ALA A 1 131 ? 2.061 5.085 6.701 1.00 97.25 131 ALA A O 1
ATOM 1006 N N . PHE A 1 132 ? 3.440 3.326 6.588 1.00 98.38 132 PHE A N 1
ATOM 1007 C CA . PHE A 1 132 ? 3.930 3.445 7.968 1.00 98.38 132 PHE A CA 1
ATOM 1008 C C . PHE A 1 132 ? 4.480 4.835 8.314 1.00 98.38 132 PHE A C 1
ATOM 1010 O O . PHE A 1 132 ? 4.246 5.333 9.413 1.00 98.38 132 PHE A O 1
ATOM 1017 N N . ARG A 1 133 ? 5.172 5.508 7.386 1.00 97.38 133 ARG A N 1
ATOM 1018 C CA . ARG A 1 133 ? 5.757 6.838 7.641 1.00 97.38 133 ARG A CA 1
ATOM 1019 C C . ARG A 1 133 ? 4.724 7.912 8.000 1.00 97.38 133 ARG A C 1
ATOM 1021 O O . ARG A 1 133 ? 5.101 8.953 8.536 1.00 97.38 133 ARG A O 1
ATOM 1028 N N . PHE A 1 134 ? 3.443 7.663 7.732 1.00 97.12 134 PHE A N 1
ATOM 1029 C CA . PHE A 1 134 ? 2.337 8.547 8.082 1.00 97.12 134 PHE A CA 1
ATOM 1030 C C . PHE A 1 134 ? 1.641 8.203 9.399 1.00 97.12 134 PHE A C 1
ATOM 1032 O O . PHE A 1 134 ? 0.746 8.942 9.796 1.00 97.12 134 PHE A O 1
ATOM 1039 N N . TYR A 1 135 ? 2.036 7.126 10.081 1.00 98.00 135 TYR A N 1
ATOM 1040 C CA . TYR A 1 135 ? 1.493 6.796 11.396 1.00 98.00 135 TYR A CA 1
ATOM 1041 C C . TYR A 1 135 ? 1.700 7.957 12.363 1.00 98.00 135 TYR A C 1
ATOM 1043 O O . TYR A 1 135 ? 2.769 8.590 12.362 1.00 98.00 135 TYR A O 1
ATOM 1051 N N . THR A 1 136 ? 0.713 8.169 13.234 1.00 98.12 136 THR A N 1
ATOM 1052 C CA . THR A 1 136 ? 0.845 9.137 14.322 1.00 98.12 136 THR A CA 1
ATOM 1053 C C . THR A 1 136 ? 1.995 8.730 15.248 1.00 98.12 136 THR A C 1
ATOM 1055 O O . THR A 1 136 ? 2.312 7.536 15.362 1.00 98.12 136 THR A O 1
ATOM 1058 N N . PRO A 1 137 ? 2.633 9.679 15.959 1.00 97.38 137 PRO A N 1
ATOM 1059 C CA . PRO A 1 137 ? 3.681 9.351 16.924 1.00 97.38 137 PRO A CA 1
ATOM 1060 C C . PRO A 1 137 ? 3.250 8.294 17.954 1.00 97.38 137 PRO A C 1
ATOM 1062 O O . PRO A 1 137 ? 4.058 7.455 18.344 1.00 97.38 137 PRO A O 1
ATOM 1065 N N . ALA A 1 138 ? 1.970 8.283 18.346 1.00 97.81 138 ALA A N 1
ATOM 1066 C CA . ALA A 1 138 ? 1.417 7.319 19.296 1.00 97.81 138 ALA A CA 1
ATOM 1067 C C . ALA A 1 138 ? 1.168 5.919 18.692 1.00 97.81 138 ALA A C 1
ATOM 1069 O O . ALA A 1 138 ? 1.165 4.927 19.432 1.00 97.81 138 ALA A O 1
ATOM 1070 N N . ALA A 1 139 ? 0.961 5.818 17.373 1.00 98.12 139 ALA A N 1
ATOM 1071 C CA . ALA A 1 139 ? 0.742 4.549 16.673 1.00 98.12 139 ALA A CA 1
ATOM 1072 C C . ALA A 1 139 ? 2.044 3.879 16.216 1.00 98.12 139 ALA A C 1
ATOM 1074 O O . ALA A 1 139 ? 2.124 2.653 16.191 1.00 98.12 139 ALA A O 1
ATOM 1075 N N . ARG A 1 140 ? 3.085 4.655 15.883 1.00 97.81 140 ARG A N 1
ATOM 1076 C CA . ARG A 1 140 ? 4.395 4.132 15.444 1.00 97.81 140 ARG A CA 1
ATOM 1077 C C . ARG A 1 140 ? 4.963 3.016 16.336 1.00 97.81 140 ARG A C 1
ATOM 1079 O O . ARG A 1 140 ? 5.237 1.949 15.787 1.00 97.81 140 ARG A O 1
ATOM 1086 N N . PRO A 1 141 ? 5.083 3.182 17.672 1.00 97.38 141 PRO A N 1
ATOM 1087 C CA . PRO A 1 141 ? 5.650 2.144 18.538 1.00 97.38 141 PRO A CA 1
ATOM 1088 C C . PRO A 1 141 ? 4.744 0.914 18.710 1.00 97.38 141 PRO A C 1
ATOM 1090 O O . PRO A 1 141 ? 5.180 -0.075 19.288 1.00 97.38 141 PRO A O 1
ATOM 1093 N N . ARG A 1 142 ? 3.488 0.960 18.240 1.00 97.81 142 ARG A N 1
ATOM 1094 C CA . ARG A 1 142 ? 2.558 -0.180 18.291 1.00 97.81 142 ARG A CA 1
ATOM 1095 C C . ARG A 1 142 ? 2.719 -1.135 17.109 1.00 97.81 142 ARG A C 1
ATOM 1097 O O . ARG A 1 142 ? 2.223 -2.255 17.178 1.00 97.81 142 ARG A O 1
ATOM 1104 N N . ASN A 1 143 ? 3.364 -0.713 16.019 1.00 98.31 143 ASN A N 1
ATOM 1105 C CA . ASN A 1 143 ? 3.593 -1.601 14.882 1.00 98.31 143 ASN A CA 1
ATOM 1106 C C . ASN A 1 143 ? 4.617 -2.686 15.246 1.00 98.31 143 ASN A C 1
ATOM 1108 O O . ASN A 1 143 ? 5.618 -2.391 15.889 1.00 98.31 143 ASN A O 1
ATOM 1112 N N . GLU A 1 144 ? 4.411 -3.919 14.770 1.00 97.19 144 GLU A N 1
ATOM 1113 C CA . GLU A 1 144 ? 5.289 -5.084 15.005 1.00 97.19 144 GLU A CA 1
ATOM 1114 C C . GLU A 1 144 ? 6.771 -4.764 14.755 1.00 97.19 144 GLU A C 1
ATOM 1116 O O . GLU A 1 144 ? 7.652 -5.342 15.389 1.00 97.19 144 GLU A O 1
ATOM 1121 N N . ARG A 1 145 ? 7.048 -3.859 13.808 1.00 95.12 145 ARG A N 1
ATOM 1122 C CA . ARG A 1 145 ? 8.386 -3.348 13.509 1.00 95.12 145 ARG A CA 1
ATOM 1123 C C . ARG A 1 145 ? 8.338 -1.860 13.204 1.00 95.12 145 ARG A C 1
ATOM 1125 O O . ARG A 1 145 ? 7.422 -1.397 12.525 1.00 95.12 145 ARG A O 1
ATOM 1132 N N . GLU A 1 146 ? 9.370 -1.137 13.606 1.00 95.31 146 GLU A N 1
ATOM 1133 C CA . GLU A 1 146 ? 9.617 0.202 13.085 1.00 95.31 146 GLU A CA 1
ATOM 1134 C C . GLU A 1 146 ? 10.203 0.090 11.671 1.00 95.31 146 GLU A C 1
ATOM 1136 O O . GLU A 1 146 ? 11.217 -0.577 11.462 1.00 95.31 146 GLU A O 1
ATOM 1141 N N . LEU A 1 147 ? 9.524 0.678 10.680 1.00 97.19 147 LEU A N 1
ATOM 1142 C CA . LEU A 1 147 ? 9.946 0.601 9.281 1.00 97.19 147 LEU A CA 1
ATOM 1143 C C . LEU A 1 147 ? 10.722 1.853 8.879 1.00 97.19 147 LEU A C 1
ATOM 1145 O O . LEU A 1 147 ? 10.325 2.976 9.192 1.00 97.19 147 LEU A O 1
ATOM 1149 N N . THR A 1 148 ? 11.765 1.656 8.080 1.00 97.12 148 THR A N 1
ATOM 1150 C CA . THR A 1 148 ? 12.525 2.733 7.435 1.00 97.12 148 THR A CA 1
ATOM 1151 C C . THR A 1 148 ? 12.538 2.545 5.919 1.00 97.12 148 THR A C 1
ATOM 1153 O O . THR A 1 148 ? 12.172 1.480 5.411 1.00 97.12 148 THR A O 1
ATOM 1156 N N . ARG A 1 149 ? 12.965 3.567 5.168 1.00 95.94 149 ARG A N 1
ATOM 1157 C CA . ARG A 1 149 ? 13.089 3.446 3.709 1.00 95.94 149 ARG A CA 1
ATOM 1158 C C . ARG A 1 149 ? 14.127 2.388 3.340 1.00 95.94 149 ARG A C 1
ATOM 1160 O O . ARG A 1 149 ? 13.899 1.593 2.436 1.00 95.94 149 ARG A O 1
ATOM 1167 N N . GLU A 1 150 ? 15.241 2.366 4.062 1.00 95.81 150 GLU A N 1
ATOM 1168 C CA . GLU A 1 150 ? 16.377 1.467 3.846 1.00 95.81 150 GLU A CA 1
ATOM 1169 C C . GLU A 1 150 ? 15.980 0.005 4.070 1.00 95.81 150 GLU A C 1
ATOM 1171 O O . GLU A 1 150 ? 16.457 -0.892 3.378 1.00 95.81 150 GLU A O 1
ATOM 1176 N N . THR A 1 151 ? 15.068 -0.240 5.013 1.00 94.94 151 THR A N 1
ATOM 1177 C CA . THR A 1 151 ? 14.588 -1.584 5.356 1.00 94.94 151 THR A CA 1
ATOM 1178 C C . THR A 1 151 ? 13.369 -2.024 4.543 1.00 94.94 151 THR A C 1
ATOM 1180 O O . THR A 1 151 ? 12.979 -3.192 4.620 1.00 94.94 151 THR A O 1
ATOM 1183 N N . GLN A 1 152 ? 12.787 -1.155 3.705 1.00 96.94 152 GLN A N 1
ATOM 1184 C CA . GLN A 1 152 ? 11.636 -1.498 2.858 1.00 96.94 152 GLN A CA 1
ATOM 1185 C C . GLN A 1 152 ? 11.858 -2.792 2.054 1.00 96.94 152 GLN A C 1
ATOM 1187 O O . GLN A 1 152 ? 10.996 -3.674 2.133 1.00 96.94 152 GLN A O 1
ATOM 1192 N N . PRO A 1 153 ? 13.001 -3.002 1.364 1.00 95.94 153 PRO A N 1
ATOM 1193 C CA . PRO A 1 153 ? 13.212 -4.228 0.603 1.00 95.94 153 PRO A CA 1
ATOM 1194 C C . PRO A 1 153 ? 13.256 -5.487 1.465 1.00 95.94 153 PRO A C 1
ATOM 1196 O O . PRO A 1 153 ? 13.085 -6.571 0.919 1.00 95.94 153 PRO A O 1
ATOM 1199 N N . GLN A 1 154 ? 13.483 -5.380 2.781 1.00 95.50 154 GLN A N 1
ATOM 1200 C CA . GLN A 1 154 ? 13.514 -6.504 3.724 1.00 95.50 154 GLN A CA 1
ATOM 1201 C C . GLN A 1 154 ? 12.113 -6.896 4.204 1.00 95.50 154 GLN A C 1
ATOM 1203 O O . GLN A 1 154 ? 11.849 -8.082 4.423 1.00 95.50 154 GLN A O 1
ATOM 1208 N N . PHE A 1 155 ? 11.219 -5.916 4.359 1.00 96.44 155 PHE A N 1
ATOM 1209 C CA . PHE A 1 155 ? 9.932 -6.120 5.020 1.00 96.44 155 PHE A CA 1
ATOM 1210 C C . PHE A 1 155 ? 8.734 -6.122 4.087 1.00 96.44 155 PHE A C 1
ATOM 1212 O O . PHE A 1 155 ? 7.773 -6.824 4.407 1.00 96.44 155 PHE A O 1
ATOM 1219 N N . GLU A 1 156 ? 8.785 -5.415 2.957 1.00 97.19 156 GLU A N 1
ATOM 1220 C CA . GLU A 1 156 ? 7.644 -5.300 2.053 1.00 97.19 156 GLU A CA 1
ATOM 1221 C C . GLU A 1 156 ? 7.139 -6.680 1.602 1.00 97.19 156 GLU A C 1
ATOM 1223 O O . GLU A 1 156 ? 7.919 -7.578 1.256 1.00 97.19 156 GLU A O 1
ATOM 1228 N N . GLN A 1 157 ? 5.816 -6.863 1.664 1.00 97.69 157 GLN A N 1
ATOM 1229 C CA . GLN A 1 157 ? 5.151 -8.152 1.471 1.00 97.69 157 GLN A CA 1
ATOM 1230 C C . GLN A 1 157 ? 4.303 -8.170 0.198 1.00 97.69 157 GLN A C 1
ATOM 1232 O O . GLN A 1 157 ? 3.548 -7.225 -0.035 1.00 97.69 157 GLN A O 1
ATOM 1237 N N . PRO A 1 158 ? 4.297 -9.280 -0.566 1.00 98.00 158 PRO A N 1
ATOM 1238 C CA . PRO A 1 158 ? 3.455 -9.407 -1.757 1.00 98.00 158 PRO A CA 1
ATOM 1239 C C . PRO A 1 158 ? 1.954 -9.475 -1.431 1.00 98.00 158 PRO A C 1
ATOM 1241 O O . PRO A 1 158 ? 1.127 -9.217 -2.296 1.00 98.00 158 PRO A O 1
ATOM 1244 N N . GLY A 1 159 ? 1.592 -9.772 -0.178 1.00 97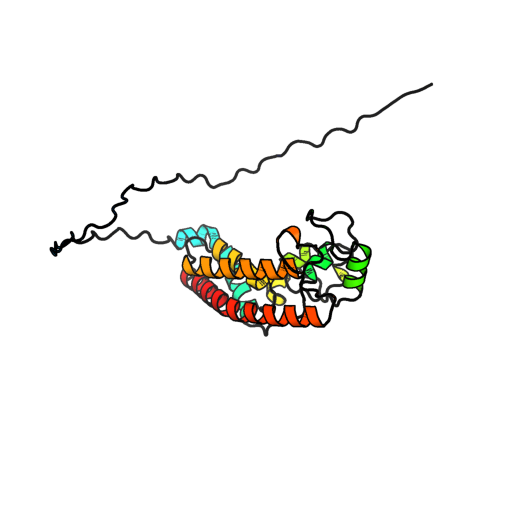.94 159 GLY A N 1
ATOM 1245 C CA . GLY A 1 159 ? 0.206 -9.705 0.290 1.00 97.94 159 GLY A CA 1
ATOM 1246 C C . GLY A 1 159 ? -0.273 -8.291 0.635 1.00 97.94 159 GLY A C 1
ATOM 1247 O O . GLY A 1 159 ? -1.465 -8.091 0.836 1.00 97.94 159 GLY A O 1
ATOM 1248 N N . CYS A 1 160 ? 0.609 -7.292 0.737 1.00 98.19 160 CYS A N 1
ATOM 1249 C CA . CYS A 1 160 ? 0.208 -5.936 1.109 1.00 98.19 160 CYS A CA 1
ATOM 1250 C C . CYS A 1 160 ? -0.577 -5.262 -0.029 1.00 98.19 160 CYS A C 1
ATOM 1252 O O . CYS A 1 160 ? -0.080 -5.188 -1.150 1.00 98.19 160 CYS A O 1
ATOM 1254 N N . LEU A 1 161 ? -1.764 -4.710 0.271 1.00 97.81 161 LEU A N 1
ATOM 1255 C CA . LEU A 1 161 ? -2.536 -3.928 -0.704 1.00 97.81 161 LEU A CA 1
ATOM 1256 C C . LEU A 1 161 ? -1.700 -2.792 -1.293 1.00 97.81 161 LEU A C 1
ATOM 1258 O O . LEU A 1 161 ? -1.633 -2.647 -2.506 1.00 97.81 161 LEU A O 1
ATOM 1262 N N . HIS A 1 162 ? -1.005 -2.039 -0.445 1.00 98.50 162 HIS A N 1
ATOM 1263 C CA . HIS A 1 162 ? -0.220 -0.892 -0.880 1.00 98.50 162 HIS A CA 1
ATOM 1264 C C . HIS A 1 162 ? 0.969 -1.271 -1.766 1.00 98.50 162 HIS A C 1
ATOM 1266 O O . HIS A 1 162 ? 1.147 -0.673 -2.819 1.00 98.50 162 HIS A O 1
ATOM 1272 N N . ALA A 1 163 ? 1.711 -2.328 -1.425 1.00 98.31 163 ALA A N 1
ATOM 1273 C CA . ALA A 1 163 ? 2.791 -2.816 -2.287 1.00 98.31 163 ALA A CA 1
ATOM 1274 C C . ALA A 1 163 ? 2.283 -3.279 -3.670 1.00 98.31 163 ALA A C 1
ATOM 1276 O O . ALA A 1 163 ? 3.022 -3.261 -4.653 1.00 98.31 163 ALA A O 1
ATOM 1277 N N . ASN A 1 164 ? 1.023 -3.715 -3.755 1.00 98.75 164 ASN A N 1
ATOM 1278 C CA . ASN A 1 164 ? 0.384 -4.110 -5.008 1.00 98.75 164 ASN A CA 1
ATOM 1279 C C . ASN A 1 164 ? -0.199 -2.906 -5.769 1.00 98.75 164 ASN A C 1
ATOM 1281 O O . ASN A 1 164 ? -0.110 -2.864 -6.992 1.00 98.75 164 ASN A O 1
ATOM 1285 N N . MET A 1 165 ? -0.726 -1.905 -5.061 1.00 98.56 165 MET A N 1
ATOM 1286 C CA . MET A 1 165 ? -1.172 -0.629 -5.632 1.00 98.56 165 MET A CA 1
ATOM 1287 C C . MET A 1 165 ? 0.001 0.168 -6.226 1.00 98.56 165 MET A C 1
ATOM 1289 O O . MET A 1 165 ? -0.129 0.766 -7.293 1.00 98.56 165 MET A O 1
ATOM 1293 N N . ASP A 1 166 ? 1.173 0.103 -5.591 1.00 98.62 166 ASP A N 1
ATOM 1294 C CA . ASP A 1 166 ? 2.404 0.766 -6.033 1.00 98.62 166 ASP A CA 1
ATOM 1295 C C . ASP A 1 166 ? 2.974 0.214 -7.351 1.00 98.62 166 ASP A C 1
ATOM 1297 O O . ASP A 1 166 ? 3.871 0.823 -7.938 1.00 98.62 166 ASP A O 1
ATOM 1301 N N . LEU A 1 167 ? 2.429 -0.881 -7.896 1.00 98.88 167 LEU A N 1
ATOM 1302 C CA . LEU A 1 167 ? 2.788 -1.335 -9.243 1.00 98.88 167 LEU A CA 1
ATOM 1303 C C . LEU A 1 167 ? 2.406 -0.307 -10.319 1.00 98.88 167 LEU A C 1
ATOM 1305 O O . LEU A 1 167 ? 3.107 -0.200 -11.324 1.00 98.88 167 LEU A O 1
ATOM 1309 N N . LEU A 1 168 ? 1.370 0.510 -10.089 1.00 98.88 168 LEU A N 1
ATOM 1310 C CA . LEU A 1 168 ? 1.071 1.652 -10.956 1.00 98.88 168 LEU A CA 1
ATOM 1311 C C . LEU A 1 168 ? 2.201 2.689 -10.907 1.00 98.88 168 LEU A C 1
ATOM 1313 O O . LEU A 1 168 ? 2.665 3.154 -11.945 1.00 98.88 168 LEU A O 1
ATOM 1317 N N . LYS A 1 169 ? 2.699 3.018 -9.709 1.00 98.50 169 LYS A N 1
ATOM 1318 C CA . LYS A 1 169 ? 3.844 3.924 -9.537 1.00 98.50 169 LYS A CA 1
ATOM 1319 C C . LYS A 1 169 ? 5.095 3.373 -10.228 1.00 98.50 169 LYS A C 1
ATOM 1321 O O . LYS A 1 169 ? 5.809 4.134 -10.872 1.00 98.50 169 LYS A O 1
ATOM 1326 N N . ALA A 1 170 ? 5.334 2.064 -10.144 1.00 98.56 170 ALA A N 1
ATOM 1327 C CA . ALA A 1 170 ? 6.425 1.397 -10.852 1.00 98.56 170 ALA A CA 1
ATOM 1328 C C . ALA A 1 170 ? 6.293 1.524 -12.381 1.00 98.56 170 ALA A C 1
ATOM 1330 O O . ALA A 1 170 ? 7.258 1.884 -13.052 1.00 98.56 170 ALA A O 1
ATOM 1331 N N . ALA A 1 171 ? 5.098 1.286 -12.929 1.00 98.75 171 ALA A N 1
ATOM 1332 C CA . ALA A 1 171 ? 4.828 1.443 -14.357 1.00 98.75 171 ALA A CA 1
ATOM 1333 C C . ALA A 1 171 ? 5.038 2.895 -14.829 1.00 98.75 171 ALA A C 1
ATOM 1335 O O . ALA A 1 171 ? 5.673 3.125 -15.856 1.00 98.75 171 ALA A O 1
ATOM 1336 N N . LEU A 1 172 ? 4.572 3.876 -14.048 1.00 98.44 172 LEU A N 1
ATOM 1337 C CA . LEU A 1 172 ? 4.762 5.303 -14.334 1.00 98.44 172 LEU A CA 1
ATOM 1338 C C . LEU A 1 172 ? 6.236 5.727 -14.266 1.00 98.44 172 LEU A C 1
ATOM 1340 O O . LEU A 1 172 ? 6.681 6.527 -15.088 1.00 98.44 172 LEU A O 1
ATOM 1344 N N . LEU A 1 173 ? 7.008 5.175 -13.326 1.00 97.81 173 LEU A N 1
ATOM 1345 C CA . LEU A 1 173 ? 8.450 5.417 -13.218 1.00 97.81 173 LEU A CA 1
ATOM 1346 C C . LEU A 1 173 ? 9.196 4.926 -14.464 1.00 97.81 173 LEU A C 1
ATOM 1348 O O . LEU A 1 173 ? 10.072 5.627 -14.973 1.00 97.81 173 LEU A O 1
ATOM 1352 N N . LEU A 1 174 ? 8.822 3.752 -14.979 1.00 98.06 174 LEU A N 1
ATOM 1353 C CA . LEU A 1 174 ? 9.386 3.192 -16.210 1.00 98.06 174 LEU A CA 1
ATOM 1354 C C . LEU A 1 174 ? 8.973 3.979 -17.462 1.00 98.06 174 LEU A C 1
ATOM 1356 O O . LEU A 1 174 ? 9.664 3.914 -18.478 1.00 98.06 174 LEU A O 1
ATOM 1360 N N . GLY A 1 175 ? 7.889 4.755 -17.382 1.00 96.56 175 GLY A N 1
ATOM 1361 C CA . GLY A 1 175 ? 7.475 5.711 -18.404 1.00 96.56 175 GLY A CA 1
ATOM 1362 C C . GLY A 1 175 ? 7.417 5.077 -19.800 1.00 96.56 175 GLY A C 1
ATOM 1363 O O . GLY A 1 175 ? 6.731 4.068 -19.964 1.00 96.56 175 GLY A O 1
ATOM 1364 N N . PRO A 1 176 ? 8.141 5.616 -20.803 1.00 95.94 176 PRO A N 1
ATOM 1365 C CA . PRO A 1 176 ? 8.091 5.113 -22.178 1.00 95.94 176 PRO A CA 1
ATOM 1366 C C . PRO A 1 176 ? 8.652 3.692 -22.345 1.00 95.94 176 PRO A C 1
ATOM 1368 O O . PRO A 1 176 ? 8.434 3.076 -23.384 1.00 95.94 176 PRO A O 1
ATOM 1371 N N . ALA A 1 177 ? 9.360 3.154 -21.347 1.00 97.19 177 ALA A N 1
ATOM 1372 C CA . ALA A 1 177 ? 9.833 1.776 -21.382 1.00 97.19 177 ALA A CA 1
ATOM 1373 C C . ALA A 1 177 ? 8.762 0.753 -20.967 1.00 97.19 177 ALA A C 1
ATOM 1375 O O . ALA A 1 177 ? 8.886 -0.436 -21.273 1.00 97.19 177 ALA A O 1
ATOM 1376 N N . CYS A 1 178 ? 7.714 1.192 -20.262 1.00 98.25 178 CYS A N 1
ATOM 1377 C CA . CYS A 1 178 ? 6.600 0.337 -19.876 1.00 98.25 178 CYS A CA 1
ATOM 1378 C C . CYS A 1 178 ? 5.602 0.206 -21.040 1.00 98.25 178 CYS A C 1
ATOM 1380 O O . CYS A 1 178 ? 5.112 1.227 -21.525 1.00 98.25 178 CYS A O 1
ATOM 1382 N N . PRO A 1 179 ? 5.244 -1.017 -21.473 1.00 97.56 179 PRO A N 1
ATOM 1383 C CA . PRO A 1 179 ? 4.169 -1.203 -22.440 1.00 97.56 179 PRO A CA 1
ATOM 1384 C C . PRO A 1 179 ? 2.847 -0.611 -21.934 1.00 97.56 179 PRO A C 1
ATOM 1386 O O . PRO A 1 179 ? 2.504 -0.762 -20.758 1.00 97.56 179 PRO A O 1
ATOM 1389 N N . GLY A 1 180 ? 2.095 0.051 -22.815 1.00 97.75 180 GLY A N 1
ATOM 1390 C CA . GLY A 1 180 ? 0.878 0.779 -22.438 1.00 97.75 180 GLY A CA 1
ATOM 1391 C C . GLY A 1 180 ? -0.197 -0.119 -21.823 1.00 97.75 180 GLY A C 1
ATOM 1392 O O . GLY A 1 180 ? -0.847 0.265 -20.854 1.00 97.75 180 GLY A O 1
ATOM 1393 N N . GLU A 1 181 ? -0.330 -1.346 -22.320 1.00 98.25 181 GLU A N 1
ATOM 1394 C CA . GLU A 1 181 ? -1.226 -2.356 -21.764 1.00 98.25 181 GLU A CA 1
ATOM 1395 C C . GLU A 1 181 ? -0.830 -2.763 -20.339 1.00 98.25 181 GLU A C 1
ATOM 1397 O O . GLU A 1 181 ? -1.691 -2.912 -19.481 1.00 98.25 181 GLU A O 1
ATOM 1402 N N . LEU A 1 182 ? 0.472 -2.857 -20.039 1.00 98.75 182 LEU A N 1
ATOM 1403 C CA . LEU A 1 182 ? 0.947 -3.169 -18.688 1.00 98.75 182 LEU A CA 1
ATOM 1404 C C . LEU A 1 182 ? 0.696 -2.009 -17.716 1.00 98.75 182 LEU A C 1
ATOM 1406 O O . LEU A 1 182 ? 0.359 -2.240 -16.554 1.00 98.75 182 LEU A O 1
ATOM 1410 N N . LEU A 1 183 ? 0.852 -0.768 -18.182 1.00 98.75 183 LEU A N 1
ATOM 1411 C CA . LEU A 1 183 ? 0.479 0.414 -17.408 1.00 98.75 183 LEU A CA 1
ATOM 1412 C C . LEU A 1 183 ? -1.025 0.417 -17.092 1.00 98.75 183 LEU A C 1
ATOM 1414 O O . LEU A 1 183 ? -1.400 0.698 -15.953 1.00 98.75 183 LEU A O 1
ATOM 1418 N N . LEU A 1 184 ? -1.870 0.085 -18.075 1.00 98.69 184 LEU A N 1
ATOM 1419 C CA . LEU A 1 184 ? -3.318 0.005 -17.891 1.00 98.69 184 LEU A CA 1
ATOM 1420 C C . LEU A 1 184 ? -3.703 -1.094 -16.891 1.00 98.69 184 LEU A C 1
ATOM 1422 O O . LEU A 1 184 ? -4.453 -0.812 -15.959 1.00 98.69 184 LEU A O 1
ATOM 1426 N N . ASP A 1 185 ? -3.118 -2.290 -17.002 1.00 98.81 185 ASP A N 1
ATOM 1427 C CA . ASP A 1 185 ? -3.340 -3.385 -16.047 1.00 98.81 185 ASP A CA 1
ATOM 1428 C C . ASP A 1 185 ? -2.997 -2.950 -14.608 1.00 98.81 185 ASP A C 1
ATOM 1430 O O . ASP A 1 185 ? -3.758 -3.170 -13.662 1.00 98.81 185 ASP A O 1
ATOM 1434 N N . ALA A 1 186 ? -1.855 -2.273 -14.431 1.00 98.88 186 ALA A N 1
ATOM 1435 C CA . ALA A 1 186 ? -1.438 -1.755 -13.131 1.00 98.88 186 ALA A CA 1
ATOM 1436 C C . ALA A 1 186 ? -2.392 -0.669 -12.602 1.00 98.88 186 ALA A C 1
ATOM 1438 O O . ALA A 1 186 ? 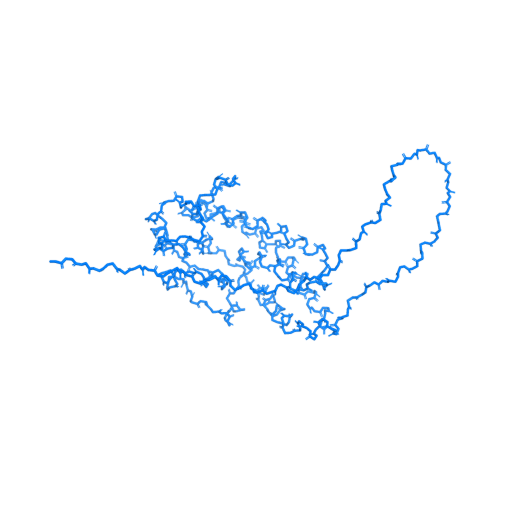-2.677 -0.630 -11.402 1.00 98.88 186 ALA A O 1
ATOM 1439 N N . PHE A 1 187 ? -2.909 0.193 -13.481 1.00 98.88 187 PHE A N 1
ATOM 1440 C CA . PHE A 1 187 ? -3.890 1.218 -13.131 1.00 98.88 187 PHE A CA 1
ATOM 1441 C C . PHE A 1 187 ? -5.222 0.615 -12.673 1.00 98.88 187 PHE A C 1
ATOM 1443 O O . PHE A 1 187 ? -5.748 0.998 -11.624 1.00 98.88 187 PHE A O 1
ATOM 1450 N N . GLU A 1 188 ? -5.762 -0.347 -13.420 1.00 98.75 188 GLU A N 1
ATOM 1451 C CA . GLU A 1 188 ? -7.030 -1.000 -13.092 1.00 98.75 188 GLU A CA 1
ATOM 1452 C C . GLU A 1 188 ? -6.958 -1.761 -11.765 1.00 98.75 188 GLU A C 1
ATOM 1454 O O . GLU A 1 188 ? -7.895 -1.693 -10.955 1.00 98.75 188 GLU A O 1
ATOM 1459 N N . LEU A 1 189 ? -5.833 -2.438 -11.509 1.00 98.81 189 LEU A N 1
ATOM 1460 C CA . LEU A 1 189 ? -5.553 -3.065 -10.221 1.00 98.81 189 LEU A CA 1
ATOM 1461 C C . LEU A 1 189 ? -5.478 -2.019 -9.101 1.00 98.81 189 LEU A C 1
ATOM 1463 O O . LEU A 1 189 ? -6.173 -2.152 -8.091 1.00 98.81 189 LEU A O 1
ATOM 1467 N N . ALA A 1 190 ? -4.683 -0.960 -9.277 1.00 98.88 190 ALA A N 1
ATOM 1468 C CA . ALA A 1 190 ? -4.518 0.092 -8.275 1.00 98.88 190 ALA A CA 1
ATOM 1469 C C . ALA A 1 190 ? -5.855 0.753 -7.905 1.00 98.88 190 ALA A C 1
ATOM 1471 O O . ALA A 1 190 ? -6.124 0.984 -6.725 1.00 98.88 190 ALA A O 1
ATOM 1472 N N . ARG A 1 191 ? -6.734 0.989 -8.887 1.00 98.69 191 ARG A N 1
ATOM 1473 C CA . ARG A 1 191 ? -8.076 1.539 -8.658 1.00 98.69 191 ARG A CA 1
ATOM 1474 C C . ARG A 1 191 ? -8.935 0.617 -7.791 1.00 98.69 191 ARG A C 1
ATOM 1476 O O . ARG A 1 191 ? -9.542 1.087 -6.831 1.00 98.69 191 ARG A O 1
ATOM 1483 N N . ARG A 1 192 ? -8.986 -0.686 -8.096 1.00 98.62 192 ARG A N 1
ATOM 1484 C CA . ARG A 1 192 ? -9.765 -1.656 -7.300 1.00 98.62 192 ARG A CA 1
ATOM 1485 C C . ARG A 1 192 ? -9.199 -1.837 -5.893 1.00 98.62 192 ARG A C 1
ATOM 1487 O O . ARG A 1 192 ? -9.974 -1.926 -4.939 1.00 98.62 192 ARG A O 1
ATOM 1494 N N . ILE A 1 193 ? -7.873 -1.838 -5.751 1.00 98.75 193 ILE A N 1
ATOM 1495 C CA . ILE A 1 193 ? -7.219 -1.869 -4.439 1.00 98.75 193 ILE A CA 1
ATOM 1496 C C . ILE A 1 193 ? -7.586 -0.623 -3.632 1.00 98.75 193 ILE A C 1
ATOM 1498 O O . ILE A 1 193 ? -7.985 -0.759 -2.478 1.00 98.75 193 ILE A O 1
ATOM 1502 N N . ARG A 1 194 ? -7.522 0.572 -4.235 1.00 98.50 194 ARG A N 1
ATOM 1503 C CA . ARG A 1 194 ? -7.907 1.827 -3.576 1.00 98.50 194 ARG A CA 1
ATOM 1504 C C . ARG A 1 194 ? -9.346 1.784 -3.068 1.00 98.50 194 ARG A C 1
ATOM 1506 O O . ARG A 1 194 ? -9.607 2.247 -1.964 1.00 98.50 194 ARG A O 1
ATOM 1513 N N . THR A 1 195 ? -10.269 1.200 -3.831 1.00 98.44 195 THR A N 1
ATOM 1514 C CA . THR A 1 195 ? -11.655 1.013 -3.382 1.00 98.44 195 THR A CA 1
ATOM 1515 C C . THR A 1 195 ? -11.741 0.161 -2.112 1.00 98.44 195 THR A C 1
ATOM 1517 O O . THR A 1 195 ? -12.458 0.537 -1.189 1.00 98.44 195 THR A O 1
ATOM 1520 N N . LEU A 1 196 ? -11.013 -0.962 -2.029 1.00 98.62 196 LEU A N 1
ATOM 1521 C CA . LEU A 1 196 ? -10.973 -1.777 -0.805 1.00 98.62 196 LEU A CA 1
ATOM 1522 C C . LEU A 1 196 ? -10.299 -1.032 0.356 1.00 98.62 196 LEU A C 1
ATOM 1524 O O . LEU A 1 196 ? -10.792 -1.089 1.476 1.00 98.62 196 LEU A O 1
ATOM 1528 N N . ASP A 1 197 ? -9.194 -0.338 0.090 1.00 98.44 197 ASP A N 1
ATOM 1529 C CA . ASP A 1 197 ? -8.453 0.424 1.096 1.00 98.44 197 ASP A CA 1
ATOM 1530 C C . ASP A 1 197 ? -9.326 1.508 1.747 1.00 98.44 197 ASP A C 1
ATOM 1532 O O . ASP A 1 197 ? -9.420 1.585 2.970 1.00 98.44 197 ASP A O 1
ATOM 1536 N N . MET A 1 198 ? -10.068 2.265 0.932 1.00 98.31 198 MET A N 1
ATOM 1537 C CA . MET A 1 198 ? -11.034 3.257 1.411 1.00 98.31 198 MET A CA 1
ATOM 1538 C C . MET A 1 198 ? -12.186 2.612 2.185 1.00 98.31 198 MET A C 1
ATOM 1540 O O . MET A 1 198 ? -12.530 3.077 3.270 1.00 98.31 198 MET A O 1
ATOM 1544 N N . ALA A 1 199 ? -12.756 1.520 1.669 1.00 98.56 199 ALA A N 1
ATOM 1545 C CA . ALA A 1 199 ? -13.852 0.817 2.332 1.00 98.56 199 ALA A CA 1
ATOM 1546 C C . ALA A 1 199 ? -13.443 0.228 3.697 1.00 98.56 199 ALA A C 1
ATOM 1548 O O . ALA A 1 199 ? -14.272 0.145 4.598 1.00 98.56 199 ALA A O 1
ATOM 1549 N N . ALA A 1 200 ? -12.178 -0.166 3.866 1.00 98.44 200 ALA A N 1
ATOM 1550 C CA . ALA A 1 200 ? -11.636 -0.707 5.116 1.00 98.44 200 ALA A CA 1
ATOM 1551 C C . ALA A 1 200 ? -11.079 0.360 6.078 1.00 98.44 200 ALA A C 1
ATOM 1553 O O . ALA A 1 200 ? -10.656 0.037 7.192 1.00 98.44 200 ALA A O 1
ATOM 1554 N N . SER A 1 201 ? -11.048 1.622 5.651 1.00 98.12 201 SER A N 1
ATOM 1555 C CA . SER A 1 201 ? -10.516 2.742 6.426 1.00 98.12 201 SER A CA 1
ATOM 1556 C C . SER A 1 201 ? -11.397 3.073 7.651 1.00 98.12 201 SER A C 1
ATOM 1558 O O . SER A 1 201 ? -12.546 2.613 7.748 1.00 98.12 201 SER A O 1
ATOM 1560 N N . PRO A 1 202 ? -10.905 3.884 8.609 1.00 98.12 202 PRO A N 1
ATOM 1561 C CA . PRO A 1 202 ? -11.737 4.385 9.705 1.00 98.12 202 PRO A CA 1
ATOM 1562 C C . PRO A 1 202 ? -12.771 5.424 9.236 1.00 98.12 202 PRO A C 1
ATOM 1564 O O . PRO A 1 202 ? -13.710 5.725 9.973 1.00 98.12 202 PRO A O 1
ATOM 1567 N N . TYR A 1 203 ? -12.619 5.968 8.024 1.00 98.31 203 TYR A N 1
ATOM 1568 C CA . TYR A 1 203 ? -13.484 7.006 7.474 1.00 98.31 203 TYR A CA 1
ATOM 1569 C C . TYR A 1 203 ? -14.812 6.454 6.962 1.00 98.31 203 TYR A C 1
ATOM 1571 O O . TYR A 1 203 ? -14.894 5.346 6.427 1.00 98.31 203 TYR A O 1
ATOM 1579 N N . ASP A 1 204 ? -15.865 7.255 7.100 1.00 97.75 204 ASP A N 1
ATOM 1580 C CA . ASP A 1 204 ? -17.150 7.002 6.467 1.00 97.75 204 ASP A CA 1
ATOM 1581 C C . ASP A 1 204 ? -17.086 7.442 5.004 1.00 97.75 204 ASP A C 1
ATOM 1583 O O . ASP A 1 204 ? -17.086 8.631 4.682 1.00 97.75 204 ASP A O 1
ATOM 1587 N N . CYS A 1 205 ? -17.008 6.457 4.114 1.00 97.94 205 CYS A N 1
ATOM 1588 C CA . CYS A 1 205 ? -16.957 6.664 2.672 1.00 97.94 205 CYS A CA 1
ATOM 1589 C C . CYS A 1 205 ? -18.330 6.490 1.994 1.00 97.94 205 CYS A C 1
ATOM 1591 O O . CYS A 1 205 ? -18.389 6.405 0.765 1.00 97.94 205 CYS A O 1
ATOM 1593 N N . SER A 1 206 ? -19.435 6.450 2.748 1.00 96.94 206 SER A N 1
ATOM 1594 C CA . SER A 1 206 ? -20.788 6.272 2.194 1.00 96.94 206 SER A CA 1
ATOM 1595 C C . SER A 1 206 ? -21.189 7.388 1.222 1.00 96.94 206 SER A C 1
ATOM 1597 O O . SER A 1 206 ? -21.827 7.122 0.205 1.00 96.94 206 SER A O 1
ATOM 1599 N N . SER A 1 207 ? -20.724 8.622 1.452 1.00 96.50 207 SER A N 1
ATOM 1600 C CA . SER A 1 207 ? -20.906 9.758 0.530 1.00 96.50 207 SER A CA 1
ATOM 1601 C C . SER A 1 207 ? -20.235 9.556 -0.836 1.00 96.50 207 SER A C 1
ATOM 1603 O O . SER A 1 207 ? -20.593 10.220 -1.806 1.00 96.50 207 SER A O 1
ATOM 1605 N N . LEU A 1 208 ? -19.289 8.616 -0.924 1.00 96.38 208 LEU A N 1
ATOM 1606 C CA . LEU A 1 208 ? -18.611 8.195 -2.150 1.00 96.38 208 LEU A CA 1
ATOM 1607 C C . LEU A 1 208 ? -19.213 6.907 -2.740 1.00 96.38 208 LEU A C 1
ATOM 1609 O O . LEU A 1 208 ? -18.667 6.359 -3.697 1.00 96.38 208 LEU A O 1
ATOM 1613 N N . GLY A 1 209 ? -20.314 6.405 -2.170 1.00 97.44 209 GLY A N 1
ATOM 1614 C CA . GLY A 1 209 ? -20.970 5.164 -2.584 1.00 97.44 209 GLY A CA 1
ATOM 1615 C C . GLY A 1 209 ? -20.235 3.893 -2.154 1.00 97.44 209 GLY A C 1
ATOM 1616 O O . GLY A 1 209 ? -20.407 2.853 -2.790 1.00 97.44 209 GLY A O 1
ATOM 1617 N N . LEU A 1 210 ? -19.387 3.965 -1.120 1.00 97.56 210 LEU A N 1
ATOM 1618 C CA . LEU A 1 210 ? -18.632 2.817 -0.617 1.00 97.56 210 LEU A CA 1
ATOM 1619 C C . LEU A 1 210 ? -19.209 2.304 0.702 1.00 97.56 210 LEU A C 1
ATOM 1621 O O . LEU A 1 210 ? -19.194 3.006 1.712 1.00 97.56 210 LEU A O 1
ATOM 1625 N N . GLU A 1 211 ? -19.639 1.044 0.696 1.00 97.44 211 GLU A N 1
ATOM 1626 C CA . GLU A 1 211 ? -20.003 0.322 1.914 1.00 97.44 211 GLU A CA 1
ATOM 1627 C C . GLU A 1 211 ? -18.749 -0.078 2.710 1.00 97.44 211 GLU A C 1
ATOM 1629 O O . GLU A 1 211 ? -17.754 -0.513 2.115 1.00 97.44 211 GLU A O 1
ATOM 1634 N N . PRO A 1 212 ? -18.767 0.047 4.049 1.00 98.19 212 PRO A N 1
ATOM 1635 C CA . PRO A 1 212 ? -17.589 -0.195 4.866 1.00 98.19 212 PRO A CA 1
ATOM 1636 C C . PRO A 1 212 ? -17.283 -1.688 5.024 1.00 98.19 212 PRO A C 1
ATOM 1638 O O . PRO A 1 212 ? -18.126 -2.477 5.455 1.00 98.19 212 PRO A O 1
ATOM 1641 N N . VAL A 1 213 ? -16.019 -2.050 4.809 1.00 98.56 213 VAL A N 1
ATOM 1642 C CA . VAL A 1 213 ? -15.449 -3.333 5.232 1.00 98.56 213 VAL A CA 1
ATOM 1643 C C . VAL A 1 213 ? -14.986 -3.179 6.678 1.00 98.56 213 VAL A C 1
ATOM 1645 O O . VAL A 1 213 ? -13.940 -2.602 6.963 1.00 98.56 213 VAL A O 1
ATOM 1648 N N . ARG A 1 214 ? -15.794 -3.674 7.617 1.00 98.25 214 ARG A N 1
ATOM 1649 C CA . ARG A 1 214 ? -15.620 -3.446 9.064 1.00 98.25 214 ARG A CA 1
ATOM 1650 C C . ARG A 1 214 ? -14.513 -4.310 9.679 1.00 98.25 214 ARG A C 1
ATOM 1652 O O . ARG A 1 214 ? -14.795 -5.311 10.348 1.00 98.25 214 ARG A O 1
ATOM 1659 N N . VAL A 1 215 ? -13.253 -3.958 9.426 1.00 98.06 215 VAL A N 1
ATOM 1660 C CA . VAL A 1 215 ? -12.047 -4.688 9.877 1.00 98.06 215 VAL A CA 1
ATOM 1661 C C . VAL A 1 215 ? -11.844 -4.704 11.398 1.00 98.06 215 VAL A C 1
ATOM 1663 O O . VAL A 1 215 ? -11.085 -5.525 11.910 1.00 98.06 215 VAL A O 1
ATOM 1666 N N . GLU A 1 216 ? -12.591 -3.892 12.142 1.00 97.38 216 GLU A N 1
ATOM 1667 C CA . GLU A 1 216 ? -12.736 -3.997 13.596 1.00 97.38 216 GLU A CA 1
ATOM 1668 C C . GLU A 1 216 ? -13.418 -5.308 14.040 1.00 97.38 216 GLU A C 1
ATOM 1670 O O . GLU A 1 216 ? -13.269 -5.751 15.177 1.00 97.38 216 GLU A O 1
ATOM 1675 N N . SER A 1 217 ? -14.131 -5.983 13.132 1.00 97.38 217 SER A N 1
ATOM 1676 C CA . SER A 1 217 ? -14.800 -7.261 13.383 1.00 97.38 217 SER A CA 1
ATOM 1677 C C . SER A 1 217 ? -14.033 -8.451 12.791 1.00 97.38 217 SER A C 1
ATOM 1679 O O . SER A 1 217 ? -13.249 -8.328 11.849 1.00 97.38 217 SER A O 1
ATOM 1681 N N . ALA A 1 218 ? -14.267 -9.659 13.316 1.00 97.31 218 ALA A N 1
ATOM 1682 C CA . ALA A 1 218 ? -13.704 -10.880 12.729 1.00 97.31 218 ALA A CA 1
ATOM 1683 C C . ALA A 1 218 ? -14.239 -11.145 11.307 1.00 97.31 218 ALA A C 1
ATOM 1685 O O . ALA A 1 218 ? -13.467 -11.513 10.423 1.00 97.31 218 ALA A O 1
ATOM 1686 N N . ALA A 1 219 ? -15.535 -10.909 11.077 1.00 98.19 219 ALA A N 1
ATOM 1687 C CA . ALA A 1 219 ? -16.168 -11.097 9.773 1.00 98.19 219 ALA A CA 1
ATOM 1688 C C . ALA A 1 219 ? -15.604 -10.133 8.716 1.00 98.19 219 ALA A C 1
ATOM 1690 O O . ALA A 1 219 ? -15.222 -10.573 7.635 1.00 98.19 219 ALA A O 1
ATOM 1691 N N . GLY A 1 220 ? -15.455 -8.847 9.049 1.00 98.38 220 GLY A N 1
ATOM 1692 C CA . GLY A 1 220 ? -14.869 -7.869 8.129 1.00 98.38 220 GLY A CA 1
ATOM 1693 C C . GLY A 1 220 ? -13.392 -8.137 7.832 1.00 98.38 220 GLY A C 1
ATOM 1694 O O . GLY A 1 220 ? -12.960 -7.974 6.695 1.00 98.38 220 GLY A O 1
ATOM 1695 N N . ARG A 1 221 ? -12.614 -8.649 8.800 1.00 98.25 221 ARG A N 1
ATOM 1696 C CA . ARG A 1 221 ? -11.241 -9.119 8.526 1.00 98.25 221 ARG A CA 1
ATOM 1697 C C . ARG A 1 221 ? -11.211 -10.310 7.573 1.00 98.25 221 ARG A C 1
ATOM 1699 O O . ARG A 1 221 ? -10.330 -10.363 6.718 1.00 98.25 221 ARG A O 1
ATOM 1706 N N . ALA A 1 222 ? -12.147 -11.249 7.704 1.00 98.44 222 ALA A N 1
ATOM 1707 C CA . ALA A 1 222 ? -12.248 -12.385 6.791 1.00 98.44 222 ALA A CA 1
ATOM 1708 C C . ALA A 1 222 ? -12.590 -11.931 5.361 1.00 98.44 222 ALA A C 1
ATOM 1710 O O . ALA A 1 222 ? -11.917 -12.352 4.420 1.00 98.44 222 ALA A O 1
ATOM 1711 N N . GLU A 1 223 ? -13.558 -11.020 5.206 1.00 98.50 223 GLU A N 1
ATOM 1712 C CA . GLU A 1 223 ? -13.896 -10.410 3.912 1.00 98.50 223 GLU A CA 1
ATOM 1713 C C . GLU A 1 223 ? -12.692 -9.676 3.302 1.00 98.50 223 GLU A C 1
ATOM 1715 O O . GLU A 1 223 ? -12.332 -9.910 2.145 1.00 98.50 223 GLU A O 1
ATOM 1720 N N . TYR A 1 224 ? -12.025 -8.833 4.096 1.00 98.62 224 TYR A N 1
ATOM 1721 C CA . TYR A 1 224 ? -10.842 -8.096 3.663 1.00 98.62 224 TYR A CA 1
ATOM 1722 C C . TYR A 1 224 ? -9.750 -9.042 3.155 1.00 98.62 224 TYR A C 1
ATOM 1724 O O . TYR A 1 224 ? -9.200 -8.825 2.078 1.00 98.62 224 TYR A O 1
ATOM 1732 N N . VAL A 1 225 ? -9.441 -10.108 3.903 1.00 98.56 225 VAL A N 1
ATOM 1733 C CA . VAL A 1 225 ? -8.399 -11.074 3.522 1.00 98.56 225 VAL A CA 1
ATOM 1734 C C . VAL A 1 225 ? -8.765 -11.841 2.256 1.00 98.56 225 VAL A C 1
ATOM 1736 O O . VAL A 1 225 ? -7.875 -12.077 1.442 1.00 98.56 225 VAL A O 1
ATOM 1739 N N . ALA A 1 226 ? -10.032 -12.219 2.067 1.00 98.56 226 ALA A N 1
ATOM 1740 C CA . ALA A 1 226 ? -10.470 -12.896 0.847 1.00 98.56 226 ALA A CA 1
ATOM 1741 C C . ALA A 1 226 ? -10.171 -12.035 -0.391 1.00 98.56 226 ALA A C 1
ATOM 1743 O O . ALA A 1 226 ? -9.433 -12.459 -1.279 1.00 98.56 226 ALA A O 1
ATOM 1744 N N . ARG A 1 227 ? -10.607 -10.771 -0.373 1.00 98.50 227 ARG A N 1
ATOM 1745 C CA . ARG A 1 227 ? -10.356 -9.808 -1.460 1.00 98.50 227 ARG A CA 1
ATOM 1746 C C . ARG A 1 227 ? -8.869 -9.463 -1.610 1.00 98.50 227 ARG A C 1
ATOM 1748 O O . ARG A 1 227 ? -8.360 -9.305 -2.714 1.00 98.50 227 ARG A O 1
ATOM 1755 N N . GLN A 1 228 ? -8.136 -9.367 -0.500 1.00 98.50 228 GLN A N 1
ATOM 1756 C CA . GLN A 1 228 ? -6.695 -9.096 -0.507 1.00 98.50 228 GLN A CA 1
ATOM 1757 C C . GLN A 1 228 ? -5.895 -10.211 -1.200 1.00 98.50 228 GLN A C 1
ATOM 1759 O O . GLN A 1 228 ? -4.875 -9.924 -1.830 1.00 98.50 228 GLN A O 1
ATOM 1764 N N . ARG A 1 229 ? -6.334 -11.472 -1.089 1.00 98.62 229 ARG A N 1
ATOM 1765 C CA . ARG A 1 229 ? -5.694 -12.614 -1.759 1.00 98.62 229 ARG A CA 1
ATOM 1766 C C . ARG A 1 229 ? -5.852 -12.545 -3.270 1.00 98.62 229 ARG A C 1
ATOM 1768 O O . ARG A 1 229 ? -4.848 -12.677 -3.960 1.00 98.62 229 ARG A O 1
ATOM 1775 N N . GLU A 1 230 ? -7.051 -12.234 -3.752 1.00 98.44 230 GLU A N 1
ATOM 1776 C CA . GLU A 1 230 ? -7.316 -12.037 -5.184 1.00 98.44 230 GLU A CA 1
ATOM 1777 C C . GLU A 1 230 ? -6.380 -10.969 -5.772 1.00 98.44 230 GLU A C 1
ATOM 1779 O O . GLU A 1 230 ? -5.704 -11.199 -6.775 1.00 98.44 230 GLU A O 1
ATOM 1784 N N . PHE A 1 231 ? -6.236 -9.828 -5.086 1.00 98.69 231 PHE A N 1
ATOM 1785 C CA . PHE A 1 231 ? -5.310 -8.781 -5.522 1.00 98.69 231 PHE A CA 1
ATOM 1786 C C . PHE A 1 231 ? -3.843 -9.209 -5.488 1.00 98.69 231 PHE A C 1
ATOM 1788 O O . PHE A 1 231 ? -3.075 -8.782 -6.345 1.00 98.69 231 PHE A O 1
ATOM 1795 N N . ALA A 1 232 ? -3.429 -10.017 -4.510 1.00 98.56 232 ALA A N 1
ATOM 1796 C CA . ALA A 1 232 ? -2.055 -10.508 -4.427 1.00 98.56 232 ALA A CA 1
ATOM 1797 C C . ALA A 1 232 ? -1.722 -11.521 -5.537 1.00 98.56 232 ALA A C 1
ATOM 1799 O O . ALA A 1 232 ? -0.596 -11.548 -6.034 1.00 98.56 232 ALA A O 1
ATOM 1800 N N . GLU A 1 233 ? -2.689 -12.347 -5.934 1.00 98.12 233 GLU A N 1
ATOM 1801 C CA . GLU A 1 233 ? -2.539 -13.289 -7.046 1.00 98.12 233 GLU A CA 1
ATOM 1802 C C . GLU A 1 233 ? -2.419 -12.550 -8.381 1.00 98.12 233 GLU A C 1
ATOM 1804 O O . GLU A 1 233 ? -1.500 -12.810 -9.163 1.00 98.12 233 GLU A O 1
ATOM 1809 N N . GLU A 1 234 ? -3.291 -11.569 -8.612 1.00 98.38 234 GLU A N 1
ATOM 1810 C CA . GLU A 1 234 ? -3.268 -10.752 -9.822 1.00 98.38 234 GLU A CA 1
ATOM 1811 C C . GLU A 1 234 ? -1.995 -9.891 -9.915 1.00 98.38 234 GLU A C 1
ATOM 1813 O O . GLU A 1 234 ? -1.305 -9.871 -10.944 1.00 98.38 234 GLU A O 1
ATOM 1818 N N . SER A 1 235 ? -1.616 -9.235 -8.811 1.00 98.62 235 SER A N 1
ATOM 1819 C CA . SER A 1 235 ? -0.432 -8.372 -8.751 1.00 98.62 235 SER A CA 1
ATOM 1820 C C . SER A 1 235 ? 0.863 -9.131 -9.034 1.00 98.62 235 SER A C 1
ATOM 1822 O O . SER A 1 235 ? 1.806 -8.551 -9.580 1.00 98.62 235 SER A O 1
ATOM 1824 N N . ALA A 1 236 ? 0.924 -10.431 -8.723 1.00 98.50 236 ALA A N 1
ATOM 1825 C CA . ALA A 1 236 ? 2.085 -11.261 -9.014 1.00 98.50 236 ALA A CA 1
ATOM 1826 C C . ALA A 1 236 ? 2.371 -11.330 -10.525 1.00 98.50 236 ALA A C 1
ATOM 1828 O O . ALA A 1 236 ? 3.536 -11.315 -10.930 1.00 98.50 236 ALA A O 1
ATOM 1829 N N . GLY A 1 237 ? 1.332 -11.364 -11.367 1.00 98.38 237 GLY A N 1
ATOM 1830 C CA . GLY A 1 237 ? 1.472 -11.332 -12.825 1.00 98.38 237 GLY A CA 1
ATOM 1831 C C . GLY A 1 237 ? 2.028 -10.002 -13.332 1.00 98.38 237 GLY A C 1
ATOM 1832 O O . GLY A 1 237 ? 3.010 -9.982 -14.080 1.00 98.38 237 GLY A O 1
ATOM 1833 N N . ILE A 1 238 ? 1.447 -8.893 -12.871 1.00 98.81 238 ILE A N 1
ATOM 1834 C CA . ILE A 1 238 ? 1.871 -7.531 -13.234 1.00 98.81 238 ILE A CA 1
ATOM 1835 C C . ILE A 1 238 ? 3.313 -7.281 -12.778 1.00 98.81 238 ILE A C 1
ATOM 1837 O O . ILE A 1 238 ? 4.143 -6.814 -13.558 1.00 98.81 238 ILE A O 1
ATOM 1841 N N . ARG A 1 239 ? 3.659 -7.678 -11.550 1.00 98.81 239 ARG A N 1
ATOM 1842 C CA . ARG A 1 239 ? 5.012 -7.540 -11.001 1.00 98.81 239 ARG A CA 1
ATOM 1843 C C . ARG A 1 239 ? 6.062 -8.270 -11.831 1.00 98.81 239 ARG A C 1
ATOM 1845 O O . ARG A 1 239 ? 7.108 -7.692 -12.110 1.00 98.81 239 ARG A O 1
ATOM 1852 N N . ARG A 1 240 ? 5.795 -9.512 -12.252 1.00 98.62 240 ARG A N 1
ATOM 1853 C CA . ARG A 1 240 ? 6.715 -10.262 -13.128 1.00 98.62 240 ARG A CA 1
ATOM 1854 C C . ARG A 1 240 ? 6.928 -9.558 -14.468 1.00 98.62 240 ARG A C 1
ATOM 1856 O O . ARG A 1 240 ? 8.051 -9.507 -14.956 1.00 98.62 240 ARG A O 1
ATOM 1863 N N . ARG A 1 241 ? 5.870 -8.992 -15.057 1.00 98.75 241 ARG A N 1
ATOM 1864 C CA . ARG A 1 241 ? 5.967 -8.248 -16.324 1.00 98.75 241 ARG A CA 1
ATOM 1865 C C . ARG A 1 241 ? 6.762 -6.952 -16.164 1.00 98.75 241 ARG A C 1
ATOM 1867 O O . ARG A 1 241 ? 7.595 -6.666 -17.018 1.00 98.75 241 ARG A O 1
ATOM 1874 N N . LEU A 1 242 ? 6.568 -6.218 -15.066 1.00 98.81 242 LEU A N 1
ATOM 1875 C CA . LEU A 1 242 ? 7.366 -5.029 -14.743 1.00 98.81 242 LEU A CA 1
ATOM 1876 C C . LEU A 1 242 ? 8.843 -5.382 -14.528 1.00 98.81 242 LEU A C 1
ATOM 1878 O O . LEU A 1 242 ? 9.706 -4.698 -15.064 1.00 98.81 242 LEU A O 1
ATOM 1882 N N . LEU A 1 243 ? 9.143 -6.485 -13.834 1.00 98.38 243 LEU A N 1
ATOM 1883 C CA . LEU A 1 243 ? 10.513 -6.995 -13.709 1.00 98.38 243 LEU A CA 1
ATOM 1884 C C . LEU A 1 243 ? 11.150 -7.258 -15.077 1.00 98.38 243 LEU A C 1
ATOM 1886 O O . LEU A 1 243 ? 12.231 -6.743 -15.351 1.00 98.38 243 LEU A O 1
ATOM 1890 N N . ALA A 1 244 ? 10.442 -7.940 -15.977 1.00 98.50 244 ALA A N 1
ATOM 1891 C CA . ALA A 1 244 ? 10.936 -8.177 -17.331 1.00 98.50 244 ALA A CA 1
ATOM 1892 C C . ALA A 1 244 ? 11.175 -6.871 -18.115 1.00 98.50 244 ALA A C 1
ATOM 1894 O O . ALA A 1 244 ? 12.071 -6.818 -18.954 1.00 98.50 244 ALA A O 1
ATOM 1895 N N . VAL A 1 245 ? 10.397 -5.806 -17.868 1.00 98.31 245 VAL A N 1
ATOM 1896 C CA . VAL A 1 245 ? 10.686 -4.472 -18.430 1.00 98.31 245 VAL A CA 1
ATOM 1897 C C . VAL A 1 245 ? 12.011 -3.945 -17.878 1.00 98.31 245 VAL A C 1
ATOM 1899 O O . VAL A 1 245 ? 12.859 -3.544 -18.669 1.00 98.31 245 VAL A O 1
ATOM 1902 N N . THR A 1 246 ? 12.217 -3.993 -16.554 1.00 98.06 246 THR A N 1
ATOM 1903 C CA . THR A 1 246 ? 13.476 -3.534 -15.934 1.00 98.06 246 THR A CA 1
ATOM 1904 C C . THR A 1 246 ? 14.699 -4.305 -16.432 1.00 98.06 246 THR A C 1
ATOM 1906 O O . THR A 1 246 ? 15.772 -3.731 -16.562 1.00 98.06 246 THR A O 1
ATOM 1909 N N . GLU A 1 247 ? 14.551 -5.593 -16.743 1.00 96.56 247 GLU A N 1
ATOM 1910 C CA . GLU A 1 247 ? 15.631 -6.417 -17.288 1.00 96.56 247 GLU A CA 1
ATOM 1911 C C . GLU A 1 247 ? 15.952 -6.040 -18.735 1.00 96.56 247 GLU A C 1
ATOM 1913 O O . GLU A 1 247 ? 17.120 -5.876 -19.069 1.00 96.56 247 GLU A O 1
ATOM 1918 N N . ARG A 1 248 ? 14.931 -5.838 -19.579 1.00 96.00 248 ARG A N 1
ATOM 1919 C CA . ARG A 1 248 ? 15.124 -5.471 -20.991 1.00 96.00 248 ARG A CA 1
ATOM 1920 C C . ARG A 1 248 ? 15.760 -4.104 -21.191 1.00 96.00 248 ARG A C 1
ATOM 1922 O O . ARG A 1 248 ? 16.465 -3.931 -22.170 1.00 96.00 248 ARG A O 1
ATOM 1929 N N . VAL A 1 249 ? 15.474 -3.134 -20.323 1.00 94.44 249 VAL A N 1
ATOM 1930 C CA . VAL A 1 249 ? 16.057 -1.788 -20.460 1.00 94.44 249 VAL A CA 1
ATOM 1931 C C . VAL A 1 249 ? 17.502 -1.722 -19.982 1.00 94.44 249 VAL A C 1
ATOM 1933 O O . VAL A 1 249 ? 18.166 -0.753 -20.300 1.00 94.44 249 VAL A O 1
ATOM 1936 N N . VAL A 1 250 ? 17.968 -2.702 -19.199 1.00 90.56 250 VAL A N 1
ATOM 1937 C CA . VAL A 1 250 ? 19.345 -2.765 -18.672 1.00 90.56 250 VAL A CA 1
ATOM 1938 C C . VAL A 1 250 ? 20.243 -3.698 -19.500 1.00 90.56 250 VAL A C 1
ATOM 1940 O O . VAL A 1 250 ? 21.463 -3.601 -19.391 1.00 90.56 250 VAL A O 1
ATOM 1943 N N . ALA A 1 251 ? 19.653 -4.614 -20.276 1.00 78.81 251 ALA A N 1
ATOM 1944 C CA . ALA A 1 251 ? 20.355 -5.560 -21.147 1.00 78.81 251 ALA A CA 1
ATOM 1945 C C . ALA A 1 251 ? 20.942 -4.882 -22.392 1.00 78.81 251 ALA A C 1
ATOM 1947 O O . ALA A 1 251 ? 22.073 -5.269 -22.761 1.00 78.81 251 ALA A O 1
#

Radius of gyration: 24.84 Å; chains: 1; bounding box: 43×69×87 Å

Secondary structure (DSSP, 8-state):
------PPPPPPP--PPPP----PPPPPPP---PPP--------------------HHHHHHHHHHHHHHHHHHHHHHHTSPP----TTHHHHHHHTT-SS-SSSSPBTTHHHHHHHHHHHS------HHHHTTS-TTTGGGSSS---TTTHHHH--TT-HHHHHTHHHHHHHHGGGS-HHHHHHHHHHHHHHHHHHHHTSSB--GGGT-----TTSHHHHHHHHHHHHHHHHHHHHHHHHHHHHHHHHH-

pLDDT: mean 85.58, std 23.4, range [30.28, 98.88]